Protein AF-A0A074RP27-F1 (afdb_monomer)

Foldseek 3Di:
DDDDDDDDPPPCPDPPDVVPCDPPPDDDPDPDPDDDDDDDDDDDDDDDDDPPPPPVPVVVVVVVVCVVVVVVVVVVPDDDDDDDDDDDDDDDDDDDDDDDDDDDDPDDPCPPPDDQPQLLVLQVVCCVPVVDHQNVLSVLCVVVVNHLVCLLVDDLVVQCVSSVHDSVVSVSSSVSSVVVVVVVVVVVVVVVVD

Organism: NCBI:txid1423351

Secondary structure (DSSP, 8-state):
-----------------GGG------S------------------------------HHHHHHHHHHHHHHHHHHTTPPPP-PPPPP------------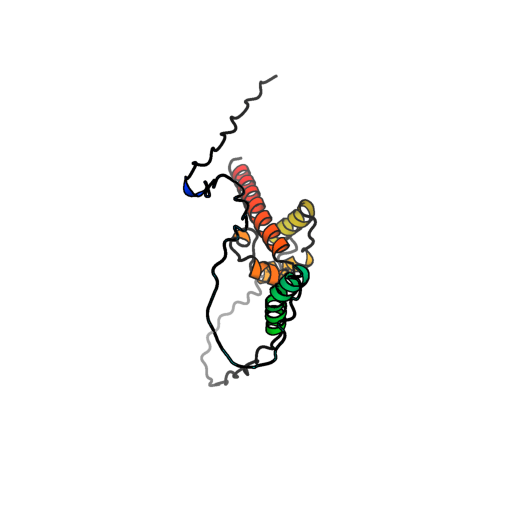---------------PPPHHHHHHHHHHHHH----GGGHHHHHTTT--TTTGGGS-HHHHHHHHTS-HHHHHHHHHHHHHHHHHHHHHHHHHH--

Mean predicted aligned error: 21.88 Å

pLDDT: mean 72.2, std 20.13, range [39.5, 98.38]

Radius of gyration: 33.93 Å; Cα contacts (8 Å, |Δi|>4): 69; chains: 1; bounding box: 87×86×62 Å

Sequence (194 aa):
MYPKAAGEATRHIPPNVPEFDGPQGIGPATTKPRGRGGSSHTSSATASATPSNAASDPTALFMAAMVPLFISLAQSMAPRPVLPVAEPTVTKDAEPTQDLADVSEPGVATSFTFLPSHTFNCVLAFKVDVGIDIISKVDALDHRDLTPDIIPEVPHEHLAGVLGVSEGKAIRFRLHCRQWAREFSRKRKEKELV

Structure (mmCIF, N/CA/C/O backbone):
data_AF-A0A074RP27-F1
#
_entry.id   AF-A0A074RP27-F1
#
loop_
_atom_site.group_PDB
_atom_site.id
_atom_site.type_symbol
_atom_site.label_atom_id
_atom_site.label_alt_id
_atom_site.label_comp_id
_atom_site.label_asym_id
_atom_site.label_entity_id
_atom_site.label_seq_id
_atom_site.pdbx_PDB_ins_code
_atom_site.Cartn_x
_atom_site.Cartn_y
_atom_site.Cartn_z
_atom_site.occupancy
_atom_site.B_iso_or_equiv
_atom_site.auth_seq_id
_atom_site.auth_comp_id
_atom_site.auth_asym_id
_atom_site.auth_atom_id
_atom_site.pdbx_PDB_model_num
ATOM 1 N N . MET A 1 1 ? 21.494 33.978 -17.656 1.00 52.12 1 MET A N 1
ATOM 2 C CA . MET A 1 1 ? 20.326 34.472 -16.896 1.00 52.12 1 MET A CA 1
ATOM 3 C C . MET A 1 1 ? 19.110 34.237 -17.786 1.00 52.12 1 MET A C 1
ATOM 5 O O . MET A 1 1 ? 18.951 34.961 -18.754 1.00 52.12 1 MET A O 1
ATOM 9 N N . TYR A 1 2 ? 18.356 33.156 -17.563 1.00 55.16 2 TYR A N 1
ATOM 10 C CA . TYR A 1 2 ? 17.198 32.775 -18.389 1.00 55.16 2 TYR A CA 1
ATOM 11 C C . TYR A 1 2 ? 15.920 32.832 -17.533 1.00 55.16 2 TYR A C 1
ATOM 13 O O . TYR A 1 2 ? 15.965 32.380 -16.384 1.00 55.16 2 TYR A O 1
ATOM 21 N N . PRO A 1 3 ? 14.811 33.408 -18.033 1.00 62.00 3 PRO A N 1
ATOM 22 C CA . PRO A 1 3 ? 13.576 33.547 -17.268 1.00 62.00 3 PRO A CA 1
ATOM 23 C C . PRO A 1 3 ? 12.810 32.218 -17.154 1.00 62.00 3 PRO A C 1
ATOM 25 O O . PRO A 1 3 ? 12.764 31.415 -18.082 1.00 62.00 3 PRO A O 1
ATOM 28 N N . LYS A 1 4 ? 12.209 32.007 -15.976 1.00 61.09 4 LYS A N 1
ATOM 29 C CA . LYS A 1 4 ? 11.336 30.878 -15.622 1.00 61.09 4 LYS A CA 1
ATOM 30 C C . LYS A 1 4 ? 10.039 30.920 -16.437 1.00 61.09 4 LYS A C 1
ATOM 32 O O . LYS A 1 4 ? 9.309 31.903 -16.353 1.00 61.09 4 LYS A O 1
ATOM 37 N N . ALA A 1 5 ? 9.713 29.831 -17.129 1.00 61.59 5 ALA A N 1
ATOM 38 C CA . ALA A 1 5 ? 8.361 29.577 -17.617 1.00 61.59 5 ALA A CA 1
ATOM 39 C C . ALA A 1 5 ? 7.518 29.003 -16.464 1.00 61.59 5 ALA A C 1
ATOM 41 O O . ALA A 1 5 ? 7.764 27.895 -15.989 1.00 61.59 5 ALA A O 1
ATOM 42 N N . ALA A 1 6 ? 6.565 29.795 -15.973 1.00 58.09 6 ALA A N 1
ATOM 43 C CA . ALA A 1 6 ? 5.555 29.368 -15.015 1.00 58.09 6 ALA A CA 1
ATOM 44 C C . ALA A 1 6 ? 4.449 28.619 -15.773 1.00 58.09 6 ALA A C 1
ATOM 46 O O . ALA A 1 6 ? 3.729 29.220 -16.564 1.00 58.09 6 ALA A O 1
ATOM 47 N N . GLY A 1 7 ? 4.351 27.305 -15.566 1.00 56.22 7 GLY A N 1
ATOM 48 C CA . GLY A 1 7 ? 3.277 26.487 -16.123 1.00 56.22 7 GLY A CA 1
ATOM 49 C C . GLY A 1 7 ? 1.966 26.745 -15.384 1.00 56.22 7 GLY A C 1
ATOM 50 O O . GLY A 1 7 ? 1.907 26.633 -14.159 1.00 56.22 7 GLY A O 1
ATOM 51 N N . GLU A 1 8 ? 0.931 27.106 -16.135 1.00 55.38 8 GLU A N 1
ATOM 52 C CA . GLU A 1 8 ? -0.439 27.284 -15.667 1.00 55.38 8 GLU A CA 1
ATOM 53 C C . GLU A 1 8 ? -0.948 26.044 -14.925 1.00 55.38 8 GLU A C 1
ATOM 55 O O . GLU A 1 8 ? -1.142 24.970 -15.494 1.00 55.38 8 GLU A O 1
ATOM 60 N N . ALA A 1 9 ? -1.207 26.213 -13.629 1.00 51.19 9 ALA A N 1
ATOM 61 C CA . ALA A 1 9 ? -2.014 25.291 -12.853 1.00 51.19 9 ALA A CA 1
ATOM 62 C C . ALA A 1 9 ? -3.459 25.387 -13.359 1.00 51.19 9 ALA A C 1
ATOM 64 O O . ALA A 1 9 ? -4.221 26.263 -12.942 1.00 51.19 9 ALA A O 1
ATOM 65 N N . THR A 1 10 ? -3.833 24.495 -14.276 1.00 63.50 10 THR A N 1
ATOM 66 C CA . THR A 1 10 ? -5.220 24.318 -14.699 1.00 63.50 10 THR A CA 1
ATOM 67 C C . THR A 1 10 ? -6.038 23.946 -13.469 1.00 63.50 10 THR A C 1
ATOM 69 O O . THR A 1 10 ? -5.976 22.818 -12.975 1.00 63.50 10 THR A O 1
ATOM 72 N N . ARG A 1 11 ? -6.773 24.922 -12.932 1.00 59.41 11 ARG A N 1
ATOM 73 C CA . ARG A 1 11 ? -7.759 24.708 -11.878 1.00 59.41 11 ARG A CA 1
ATOM 74 C C . ARG A 1 11 ? -8.833 23.812 -12.473 1.00 59.41 11 ARG A C 1
ATOM 76 O O . ARG A 1 11 ? -9.689 24.273 -13.220 1.00 59.41 11 ARG A O 1
ATOM 83 N N . HIS A 1 12 ? -8.729 22.521 -12.196 1.00 68.19 12 HIS A N 1
ATOM 84 C CA . HIS A 1 12 ? -9.766 21.564 -12.523 1.00 68.19 12 HIS A CA 1
ATOM 85 C C . HIS A 1 12 ? -10.962 21.910 -11.634 1.00 68.19 12 HIS A C 1
ATOM 87 O O . HIS A 1 12 ? -10.984 21.573 -10.454 1.00 68.19 12 HIS A O 1
ATOM 93 N N . ILE A 1 13 ? -11.887 22.702 -12.174 1.00 63.59 13 ILE A N 1
ATOM 94 C CA . ILE A 1 13 ? -13.178 22.971 -11.551 1.00 63.59 13 ILE A CA 1
ATOM 95 C C . ILE A 1 13 ? -13.990 21.698 -11.784 1.00 63.59 13 ILE A C 1
ATOM 97 O O . ILE A 1 13 ? -14.307 21.409 -12.942 1.00 63.59 13 ILE A O 1
ATOM 101 N N . PRO A 1 14 ? -14.271 20.891 -10.746 1.00 74.00 14 PRO A N 1
ATOM 102 C CA . PRO A 1 14 ? -15.127 19.737 -10.930 1.00 74.00 14 PRO A CA 1
ATOM 103 C C . PRO A 1 14 ? -16.499 20.218 -11.427 1.00 74.00 14 PRO A C 1
ATOM 105 O O . PRO A 1 14 ? -16.986 21.254 -10.962 1.00 74.00 14 PRO A O 1
ATOM 108 N N . PRO A 1 15 ? -17.112 19.509 -12.390 1.00 72.62 15 PRO A N 1
ATOM 109 C CA . PRO A 1 15 ? -18.448 19.837 -12.860 1.00 72.62 15 PRO A CA 1
ATOM 110 C C . PRO A 1 15 ? -19.395 19.830 -11.661 1.00 72.62 15 PRO A C 1
ATOM 112 O O . PRO A 1 15 ? -19.481 18.842 -10.933 1.00 72.62 15 PRO A O 1
ATOM 115 N N . ASN A 1 16 ? -20.063 20.960 -11.438 1.00 59.34 16 ASN A N 1
ATOM 116 C CA . ASN A 1 16 ? -21.038 21.110 -10.371 1.00 59.34 16 ASN A CA 1
ATOM 117 C C . ASN A 1 16 ? -22.263 20.258 -10.732 1.00 59.34 16 ASN A C 1
ATOM 119 O O . ASN A 1 16 ? -23.147 20.706 -11.462 1.00 59.34 16 ASN A O 1
ATOM 123 N N . VAL A 1 17 ? -22.260 18.991 -10.321 1.00 70.00 17 VAL A N 1
ATOM 124 C CA . VAL A 1 17 ? -23.410 18.103 -10.479 1.00 70.00 17 VAL A CA 1
ATOM 125 C C . VAL A 1 17 ? -24.443 18.460 -9.402 1.00 70.00 17 VAL A C 1
ATOM 127 O O . VAL A 1 17 ? -24.097 18.465 -8.220 1.00 70.00 17 VAL A O 1
ATOM 130 N N . PRO A 1 18 ? -25.710 18.741 -9.769 1.00 60.78 18 PRO A N 1
ATOM 131 C CA . PRO A 1 18 ? -26.765 19.140 -8.825 1.00 60.78 18 PRO A CA 1
ATOM 132 C C . PRO A 1 18 ? -27.127 18.048 -7.802 1.00 60.78 18 PRO A C 1
ATOM 134 O O . PRO A 1 18 ? -27.930 18.272 -6.908 1.00 60.78 18 PRO A O 1
ATOM 137 N N . GLU A 1 19 ? -26.521 16.869 -7.915 1.00 65.75 19 GLU A N 1
ATOM 138 C CA . GLU A 1 19 ? -26.700 15.732 -7.016 1.00 65.75 19 GLU A CA 1
ATOM 139 C C . GLU A 1 19 ? -25.965 15.900 -5.671 1.00 65.75 19 GLU A C 1
ATOM 141 O O . GLU A 1 19 ? -26.286 15.211 -4.706 1.00 65.75 19 GLU A O 1
ATOM 146 N N . PHE A 1 20 ? -25.005 16.832 -5.580 1.00 61.81 20 PHE A N 1
ATOM 147 C CA . PHE A 1 20 ? -24.268 17.129 -4.342 1.00 61.81 20 PHE A CA 1
ATOM 148 C C . PHE A 1 20 ? -24.818 18.315 -3.543 1.00 61.81 20 PHE A C 1
ATOM 150 O O . PHE A 1 20 ? -24.364 18.553 -2.421 1.00 61.81 20 PHE A O 1
ATOM 157 N N . ASP A 1 21 ? -25.806 19.035 -4.077 1.00 63.62 21 ASP A N 1
ATOM 158 C CA . ASP A 1 21 ? -26.544 20.038 -3.314 1.00 63.62 21 ASP A CA 1
ATOM 159 C C . ASP A 1 21 ? -27.631 19.298 -2.524 1.00 63.62 21 ASP A C 1
ATOM 161 O O . ASP A 1 21 ? -28.800 19.216 -2.903 1.00 63.62 21 ASP A O 1
ATOM 165 N N . GLY A 1 22 ? -27.199 18.643 -1.439 1.00 67.31 22 GLY A N 1
ATOM 166 C CA . GLY A 1 22 ? -28.112 18.074 -0.454 1.00 67.31 22 GLY A CA 1
ATOM 167 C C . GLY A 1 22 ? -29.141 19.130 -0.037 1.00 67.31 22 GLY A C 1
ATOM 168 O O . GLY A 1 22 ? -28.847 20.323 -0.115 1.00 67.31 22 GLY A O 1
ATOM 169 N N . PRO A 1 23 ? -30.354 18.737 0.387 1.00 65.94 23 PRO A N 1
ATOM 170 C CA . PRO A 1 23 ? -31.432 19.682 0.631 1.00 65.94 23 PRO A CA 1
ATOM 171 C C . PRO A 1 23 ? -30.967 20.745 1.627 1.00 65.94 23 PRO A C 1
ATOM 173 O O . PRO A 1 23 ? -30.869 20.484 2.828 1.00 65.94 23 PRO A O 1
ATOM 176 N N . GLN A 1 24 ? -30.694 21.953 1.126 1.00 57.09 24 GLN A N 1
ATOM 177 C CA . GLN A 1 24 ? -30.508 23.154 1.932 1.00 57.09 24 GLN A CA 1
ATOM 178 C C . GLN A 1 24 ? -31.880 23.551 2.480 1.00 57.09 24 GLN A C 1
ATOM 180 O O . GLN A 1 24 ? -32.516 24.523 2.076 1.00 57.09 24 GLN A O 1
ATOM 185 N N . GLY A 1 25 ? -32.372 22.707 3.385 1.00 55.66 25 GLY A N 1
ATOM 186 C CA . GLY A 1 25 ? -33.529 22.944 4.213 1.00 55.66 25 GLY A CA 1
ATOM 187 C C . GLY A 1 25 ? -33.181 24.035 5.205 1.00 55.66 25 GLY A C 1
ATOM 188 O O . GLY A 1 25 ? -32.456 23.829 6.175 1.00 55.66 25 GLY A O 1
ATOM 189 N N . ILE A 1 26 ? -33.703 25.214 4.914 1.00 53.25 26 ILE A N 1
ATOM 190 C CA . ILE A 1 26 ? -33.727 26.391 5.763 1.00 53.25 26 ILE A CA 1
ATOM 191 C C . ILE A 1 26 ? -34.312 26.021 7.138 1.00 53.25 26 ILE A C 1
ATOM 193 O O . ILE A 1 26 ? -35.507 25.769 7.272 1.00 53.25 26 ILE A O 1
ATOM 197 N N . GLY A 1 27 ? -33.462 26.079 8.164 1.00 55.78 27 GLY A N 1
ATOM 198 C CA . GLY A 1 27 ? -33.847 26.456 9.524 1.00 55.78 27 GLY A CA 1
ATOM 199 C C . GLY A 1 27 ? -33.912 25.332 10.572 1.00 55.78 27 GLY A C 1
ATOM 200 O O . GLY A 1 27 ? -34.380 24.229 10.295 1.00 55.78 27 GLY A O 1
ATOM 201 N N . PRO A 1 28 ? -33.524 25.618 11.832 1.00 53.66 28 PRO A N 1
ATOM 202 C CA . PRO A 1 28 ? -33.915 24.793 12.964 1.00 53.66 28 PRO A CA 1
ATOM 203 C C . PRO A 1 28 ? -35.412 25.005 13.210 1.00 53.66 28 PRO A C 1
ATOM 205 O O . PRO A 1 28 ? -35.827 25.981 13.838 1.00 53.66 28 PRO A O 1
ATOM 208 N N . ALA A 1 29 ? -36.247 24.095 12.711 1.00 53.12 29 ALA A N 1
ATOM 209 C CA . ALA A 1 29 ? -37.635 24.025 13.138 1.00 53.12 29 ALA A CA 1
ATOM 210 C C . ALA A 1 29 ? -37.655 23.550 14.594 1.00 53.12 29 ALA A C 1
ATOM 212 O O . ALA A 1 29 ? -37.660 22.361 14.900 1.00 53.12 29 ALA A O 1
ATOM 213 N N . THR A 1 30 ? -37.634 24.519 15.506 1.00 53.38 30 THR A N 1
ATOM 214 C CA . THR A 1 30 ? -37.936 24.335 16.918 1.00 53.38 30 THR A CA 1
ATOM 215 C C . THR A 1 30 ? -39.263 23.584 17.024 1.00 53.38 30 THR A C 1
ATOM 217 O O . THR A 1 30 ? -40.321 24.130 16.694 1.00 53.38 30 THR A O 1
ATOM 220 N N . THR A 1 31 ? -39.233 22.330 17.462 1.00 54.56 31 THR A N 1
ATOM 221 C CA . THR A 1 31 ? -40.440 21.563 17.766 1.00 54.56 31 THR A CA 1
ATOM 222 C C . THR A 1 31 ? -41.059 22.150 19.028 1.00 54.56 31 THR A C 1
ATOM 224 O O . THR A 1 31 ? -40.736 21.761 20.147 1.00 54.56 31 THR A O 1
ATOM 227 N N . LYS A 1 32 ? -41.916 23.157 18.848 1.00 51.78 32 LYS A N 1
ATOM 228 C CA . LYS A 1 32 ? -42.734 23.744 19.907 1.00 51.78 32 LYS A CA 1
ATOM 229 C C . LYS A 1 32 ? -43.863 22.757 20.238 1.00 51.78 32 LYS A C 1
ATOM 231 O O . LYS A 1 32 ? -44.715 22.534 19.376 1.00 51.78 32 LYS A O 1
ATOM 236 N N . PRO A 1 33 ? -43.921 22.174 21.449 1.00 54.38 33 PRO A N 1
ATOM 237 C CA . PRO A 1 33 ? -45.043 21.336 21.846 1.00 54.38 33 PRO A CA 1
ATOM 238 C C . PRO A 1 33 ? -46.262 22.238 22.059 1.00 54.38 33 PRO A C 1
ATOM 240 O O . PRO A 1 33 ? -46.358 22.988 23.031 1.00 54.38 33 PRO A O 1
ATOM 243 N N . ARG A 1 34 ? -47.189 22.226 21.099 1.00 59.19 34 ARG A N 1
ATOM 244 C CA . ARG A 1 34 ? -48.453 22.958 21.191 1.00 59.19 34 ARG A CA 1
ATOM 245 C C . ARG A 1 34 ? -49.488 22.062 21.858 1.00 59.19 34 ARG A C 1
ATOM 247 O O . ARG A 1 34 ? -50.153 21.273 21.199 1.00 59.19 34 ARG A O 1
ATOM 254 N N . GLY A 1 35 ? -49.621 22.208 23.172 1.00 62.38 35 GLY A N 1
ATOM 255 C CA . GLY A 1 35 ? -50.752 21.660 23.907 1.00 62.38 35 GLY A CA 1
ATOM 256 C C . GLY A 1 35 ? -52.066 22.282 23.431 1.00 62.38 35 GLY A C 1
ATOM 257 O O . GLY A 1 35 ? -52.194 23.506 23.338 1.00 62.38 35 GLY A O 1
ATOM 258 N N . ARG A 1 36 ? -53.058 21.438 23.150 1.00 53.78 36 ARG A N 1
ATOM 259 C CA . ARG A 1 36 ? -54.473 21.812 23.203 1.00 53.78 36 ARG A CA 1
ATOM 260 C C . ARG A 1 36 ? -55.294 20.560 23.487 1.00 53.78 36 ARG A C 1
ATOM 262 O O . ARG A 1 36 ? -55.205 19.585 22.752 1.00 53.78 36 ARG A O 1
ATOM 269 N N . GLY A 1 37 ? -55.997 20.593 24.613 1.00 51.66 37 GLY A N 1
ATOM 270 C CA . GLY A 1 37 ? -56.691 19.449 25.182 1.00 51.66 37 GLY A CA 1
ATOM 271 C C . GLY A 1 37 ? -57.957 19.029 24.441 1.00 51.66 37 GLY A C 1
ATOM 272 O O . GLY A 1 37 ? -58.540 19.786 23.667 1.00 51.66 37 GLY A O 1
ATOM 273 N N . GLY A 1 38 ? -58.382 17.815 24.784 1.00 44.62 38 GLY A N 1
ATOM 274 C CA . GLY A 1 38 ? -59.701 17.254 24.535 1.00 44.62 38 GLY A CA 1
ATOM 275 C C . GLY A 1 38 ? -59.989 16.179 25.586 1.00 44.62 38 GLY A C 1
ATOM 276 O O . GLY A 1 38 ? -59.446 15.084 25.518 1.00 44.62 38 GLY A O 1
ATOM 277 N N . SER A 1 39 ? -60.806 16.541 26.577 1.00 49.16 39 SER A N 1
ATOM 278 C CA . SER A 1 39 ? -61.644 15.639 27.387 1.00 49.16 39 SER A CA 1
ATOM 279 C C . SER A 1 39 ? -62.615 14.918 26.422 1.00 49.16 39 SER A C 1
ATOM 281 O O . SER A 1 39 ? -62.977 15.515 25.415 1.00 49.16 39 SER A O 1
ATOM 283 N N . SER A 1 40 ? -63.112 13.689 26.564 1.00 48.34 40 SER A N 1
ATOM 284 C CA . SER A 1 40 ? -63.373 12.795 27.696 1.00 48.34 40 SER A CA 1
ATOM 285 C C . SER A 1 40 ? -63.682 11.391 27.116 1.00 48.34 40 SER A C 1
ATOM 287 O O . SER A 1 40 ? -63.883 11.278 25.910 1.00 48.34 40 SER A O 1
ATOM 289 N N . HIS A 1 41 ? -63.822 10.385 27.993 1.00 40.19 41 HIS A N 1
ATOM 290 C CA . HIS A 1 41 ? -64.680 9.176 27.900 1.00 40.19 41 HIS A CA 1
ATOM 291 C C . HIS A 1 41 ? -63.987 7.816 28.152 1.00 40.19 41 HIS A C 1
ATOM 293 O O . HIS A 1 41 ? -63.488 7.153 27.255 1.00 40.19 41 HIS A O 1
ATOM 299 N N . THR A 1 42 ? -64.057 7.429 29.435 1.00 41.78 42 THR A N 1
ATOM 300 C CA . THR A 1 42 ? -64.567 6.152 29.988 1.00 41.78 42 THR A CA 1
ATOM 301 C C . THR A 1 42 ? -63.885 4.809 29.685 1.00 41.78 42 THR A C 1
ATOM 303 O O . THR A 1 42 ? -64.070 4.252 28.612 1.00 41.78 42 THR A O 1
ATOM 306 N N . SER A 1 43 ? -63.330 4.246 30.778 1.00 46.56 43 SER A N 1
ATOM 307 C CA . SER A 1 43 ? -63.423 2.836 31.232 1.00 46.56 43 SER A CA 1
ATOM 308 C C . SER A 1 43 ? -62.692 1.771 30.398 1.00 46.56 43 SER A C 1
ATOM 310 O O . SER A 1 43 ? -62.751 1.779 29.184 1.00 46.56 43 SER A O 1
ATOM 312 N N . SER A 1 44 ? -62.031 0.738 30.919 1.00 46.12 44 SER A N 1
ATOM 313 C CA . SER A 1 44 ? -61.745 0.217 32.261 1.00 46.12 44 SER A CA 1
ATOM 314 C C . SER A 1 44 ? -60.892 -1.045 32.042 1.00 46.12 44 SER A C 1
ATOM 316 O O . SER A 1 44 ? -61.275 -1.835 31.185 1.00 46.12 44 SER A O 1
ATOM 318 N N . ALA A 1 45 ? -59.808 -1.250 32.799 1.00 42.12 45 ALA A N 1
ATOM 319 C CA . ALA A 1 45 ? -59.350 -2.549 33.335 1.00 42.12 45 ALA A CA 1
ATOM 320 C C . ALA A 1 45 ? -57.845 -2.538 33.666 1.00 42.12 45 ALA A C 1
ATOM 322 O O . ALA A 1 45 ? -56.975 -2.338 32.827 1.00 42.12 45 ALA A O 1
ATOM 323 N N . THR A 1 46 ? -57.604 -2.783 34.947 1.00 54.53 46 THR A N 1
ATOM 324 C CA . THR A 1 46 ? -56.408 -3.277 35.634 1.00 54.53 46 THR A CA 1
ATOM 325 C C . THR A 1 46 ? -55.414 -4.111 34.813 1.00 54.53 46 THR A C 1
ATOM 327 O O . THR A 1 46 ? -55.723 -5.236 34.430 1.00 54.53 46 THR A O 1
ATOM 330 N N . ALA A 1 47 ? -54.169 -3.636 34.729 1.00 42.31 47 ALA A N 1
ATOM 331 C CA . ALA A 1 47 ? -52.975 -4.462 34.914 1.00 42.31 47 ALA A CA 1
ATOM 332 C C . ALA A 1 47 ? -51.805 -3.570 35.353 1.00 42.31 47 ALA A C 1
ATOM 334 O O . ALA A 1 47 ? -51.428 -2.608 34.688 1.00 42.31 47 ALA A O 1
ATOM 335 N N . SER A 1 48 ? -51.263 -3.887 36.521 1.00 53.84 48 SER A N 1
ATOM 336 C CA . SER A 1 48 ? -50.053 -3.314 37.087 1.00 53.84 48 SER A CA 1
ATOM 337 C C . SER A 1 48 ? -48.838 -3.656 36.225 1.00 53.84 48 SER A C 1
ATOM 339 O O . SER A 1 48 ? -48.349 -4.782 36.251 1.00 53.84 48 SER A O 1
ATOM 341 N N . ALA A 1 49 ? -48.314 -2.668 35.518 1.00 48.06 49 ALA A N 1
ATOM 342 C CA . ALA A 1 49 ? -46.898 -2.574 35.208 1.00 48.06 49 ALA A CA 1
ATOM 343 C C . ALA A 1 49 ? -46.597 -1.085 35.110 1.00 48.06 49 ALA A C 1
ATOM 345 O O . ALA A 1 49 ? -47.043 -0.414 34.188 1.00 48.06 49 ALA A O 1
ATOM 346 N N . THR A 1 50 ? -45.915 -0.554 36.114 1.00 50.25 50 THR A N 1
ATOM 347 C CA . THR A 1 50 ? -45.295 0.766 36.084 1.00 50.25 50 THR A CA 1
ATOM 348 C C . THR A 1 50 ? -44.410 0.844 34.834 1.00 50.25 50 THR A C 1
ATOM 350 O O . THR A 1 50 ? -43.380 0.166 34.811 1.00 50.25 50 THR A O 1
ATOM 353 N N . PRO A 1 51 ? -44.707 1.663 33.805 1.00 50.62 51 PRO A N 1
ATOM 354 C CA . PRO A 1 51 ? -43.629 2.165 32.985 1.00 50.62 51 PRO A CA 1
ATOM 355 C C . PRO A 1 51 ? -42.915 3.157 33.893 1.00 50.62 51 PRO A C 1
ATOM 357 O O . PRO A 1 51 ? -43.377 4.277 34.119 1.00 50.62 51 PRO A O 1
ATOM 360 N N . SER A 1 52 ? -41.832 2.688 34.513 1.00 46.97 52 SER A N 1
ATOM 361 C CA . SER A 1 52 ? -40.812 3.580 35.038 1.00 46.97 52 SER A CA 1
ATOM 362 C C . SER A 1 52 ? -40.580 4.621 33.955 1.00 46.97 52 SER A C 1
ATOM 364 O O . SER A 1 52 ? -40.170 4.290 32.840 1.00 46.97 52 SER A O 1
ATOM 366 N N . ASN A 1 53 ? -40.934 5.859 34.279 1.00 48.66 53 ASN A N 1
ATOM 367 C CA . ASN A 1 53 ? -40.604 7.049 33.527 1.00 48.66 53 ASN A CA 1
ATOM 368 C C . ASN A 1 53 ? -39.086 7.225 33.693 1.00 48.66 53 ASN A C 1
ATOM 370 O O . ASN A 1 53 ? -38.609 8.117 34.390 1.00 48.66 53 ASN A O 1
ATOM 374 N N . ALA A 1 54 ? -38.330 6.258 33.169 1.00 53.66 54 ALA A N 1
ATOM 375 C CA . ALA A 1 54 ? -36.896 6.297 33.098 1.00 53.66 54 ALA A CA 1
ATOM 376 C C . ALA A 1 54 ? -36.627 7.413 32.110 1.00 53.66 54 ALA A C 1
ATOM 378 O O . ALA A 1 54 ? -36.906 7.282 30.915 1.00 53.66 54 ALA A O 1
ATOM 379 N N . ALA A 1 55 ? -36.185 8.542 32.661 1.00 53.72 55 ALA A N 1
ATOM 380 C CA . ALA A 1 55 ? -35.535 9.596 31.918 1.00 53.72 55 ALA A CA 1
ATOM 381 C C . ALA A 1 55 ? -34.749 8.934 30.788 1.00 53.72 55 ALA A C 1
ATOM 383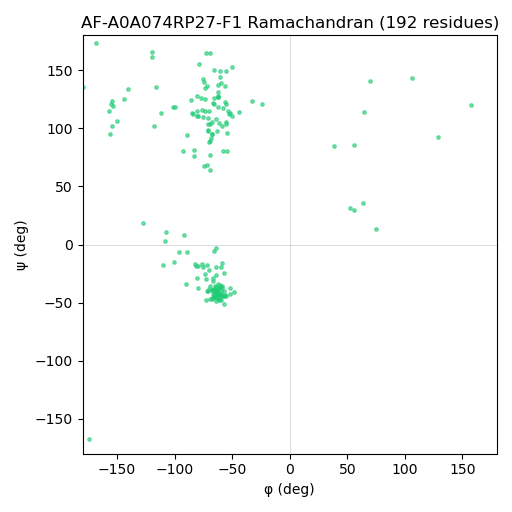 O O . ALA A 1 55 ? -33.981 8.005 31.041 1.00 53.72 55 ALA A O 1
ATOM 384 N N . SER A 1 56 ? -35.044 9.344 29.558 1.00 61.44 56 SER A N 1
ATOM 385 C CA . SER A 1 56 ? -34.334 8.948 28.353 1.00 61.44 56 SER A CA 1
ATOM 386 C C . SER A 1 56 ? -32.876 9.346 28.533 1.00 61.44 56 SER A C 1
ATOM 388 O O . SER A 1 56 ? -32.470 10.429 28.118 1.00 61.44 56 SER A O 1
ATOM 390 N N . ASP A 1 57 ? -32.128 8.523 29.258 1.00 70.69 57 ASP A N 1
ATOM 391 C CA . ASP A 1 57 ? -30.726 8.730 29.516 1.00 70.69 57 ASP A CA 1
ATOM 392 C C . ASP A 1 57 ? -30.056 8.463 28.170 1.00 70.69 57 ASP A C 1
ATOM 394 O O . ASP A 1 57 ? -30.080 7.321 27.688 1.00 70.69 57 ASP A O 1
ATOM 398 N N . PRO A 1 58 ? -29.539 9.501 27.488 1.00 77.06 58 PRO A N 1
ATOM 399 C CA . PRO A 1 58 ? -28.915 9.327 26.182 1.00 77.06 58 PRO A CA 1
ATOM 400 C C . PRO A 1 58 ? -27.760 8.322 26.265 1.00 77.06 58 PRO A C 1
ATOM 402 O O . PRO A 1 58 ? -27.468 7.635 25.289 1.00 77.06 58 PRO A O 1
ATOM 405 N N . THR A 1 59 ? -27.172 8.164 27.453 1.00 81.62 59 THR A N 1
ATOM 406 C CA . THR A 1 59 ? -26.164 7.154 27.766 1.00 81.62 59 THR A CA 1
ATOM 407 C C . THR A 1 59 ? -26.720 5.733 27.646 1.00 81.62 59 THR A C 1
ATOM 409 O O . THR A 1 59 ? -26.058 4.864 27.085 1.00 81.62 59 THR A O 1
ATOM 412 N N . ALA A 1 60 ? -27.955 5.481 28.093 1.00 79.50 60 ALA A N 1
ATOM 413 C CA . ALA A 1 60 ? -28.597 4.169 27.984 1.00 79.50 60 ALA A CA 1
ATOM 414 C C . ALA A 1 60 ? -28.959 3.823 26.531 1.00 79.50 60 ALA A C 1
ATOM 416 O O . ALA A 1 60 ? -28.764 2.685 26.106 1.00 79.50 60 ALA A O 1
ATOM 417 N N . LEU A 1 61 ? -29.420 4.805 25.745 1.00 80.50 61 LEU A N 1
ATOM 418 C CA . LEU A 1 61 ? -29.672 4.617 24.310 1.00 80.50 61 LEU A CA 1
ATOM 419 C C . LEU A 1 61 ? -28.375 4.373 23.530 1.00 80.50 61 LEU A C 1
ATOM 421 O O . LEU A 1 61 ? -28.339 3.510 22.655 1.00 80.50 61 LEU A O 1
ATOM 425 N N . PHE A 1 62 ? -27.299 5.080 23.882 1.00 82.44 62 PHE A N 1
ATOM 426 C CA . PHE A 1 62 ? -25.976 4.855 23.307 1.00 82.44 62 PHE A CA 1
ATOM 427 C C . PHE A 1 62 ? -25.455 3.447 23.627 1.00 82.44 62 PHE A C 1
ATOM 429 O O . PHE A 1 62 ? -25.049 2.721 22.721 1.00 82.44 62 PHE A O 1
ATOM 436 N N . MET A 1 63 ? -25.547 3.012 24.888 1.00 85.19 63 MET A N 1
ATOM 437 C CA . MET A 1 63 ? -25.131 1.664 25.291 1.00 85.19 63 MET A CA 1
ATOM 438 C C . MET A 1 63 ? -25.976 0.573 24.619 1.00 85.19 63 MET A C 1
ATOM 440 O O . MET A 1 63 ? -25.420 -0.422 24.159 1.00 85.19 63 MET A O 1
ATOM 444 N N . ALA A 1 64 ? -27.293 0.770 24.482 1.00 82.06 64 ALA A N 1
ATOM 445 C CA . ALA A 1 64 ? -28.175 -0.159 23.772 1.00 82.06 64 ALA A CA 1
ATOM 446 C C . ALA A 1 64 ? -27.830 -0.270 22.274 1.00 82.06 64 ALA A C 1
ATOM 448 O O . ALA A 1 64 ? -27.871 -1.365 21.712 1.00 82.06 64 ALA A O 1
ATOM 449 N N . ALA A 1 65 ? -27.426 0.835 21.638 1.00 81.56 65 ALA A N 1
ATOM 450 C CA . ALA A 1 65 ? -27.009 0.854 20.237 1.00 81.56 65 ALA A CA 1
ATOM 451 C C . ALA A 1 65 ? -25.664 0.145 19.985 1.00 81.56 65 ALA A C 1
ATOM 453 O O . ALA A 1 65 ? -25.414 -0.301 18.866 1.00 81.56 65 ALA A O 1
ATOM 454 N N . MET A 1 66 ? -24.806 -0.005 21.002 1.00 83.06 66 MET A N 1
ATOM 455 C CA . MET A 1 66 ? -23.532 -0.723 20.863 1.00 83.06 66 MET A CA 1
ATOM 456 C C . MET A 1 66 ? -23.664 -2.251 20.991 1.00 83.06 66 MET A C 1
ATOM 458 O O . MET A 1 66 ? -22.767 -2.973 20.553 1.00 83.06 66 MET A O 1
ATOM 462 N N . VAL A 1 67 ? -24.772 -2.774 21.533 1.00 80.56 67 VAL A N 1
ATOM 463 C CA . VAL A 1 67 ? -24.974 -4.222 21.765 1.00 80.56 67 VAL A CA 1
ATOM 464 C C . VAL A 1 67 ? -24.825 -5.077 20.488 1.00 80.56 67 VAL A C 1
ATOM 466 O O . VAL A 1 67 ? -24.123 -6.092 20.548 1.00 80.56 67 VAL A O 1
ATOM 469 N N . PRO A 1 68 ? -25.374 -4.698 19.314 1.00 76.75 68 PRO A N 1
ATOM 470 C CA . PRO A 1 68 ? -25.222 -5.495 18.090 1.00 76.75 68 PRO A CA 1
ATOM 471 C C . PRO A 1 68 ? -23.771 -5.616 17.586 1.00 76.75 68 PRO A C 1
ATOM 473 O O . PRO A 1 68 ? -23.422 -6.614 16.948 1.00 76.75 68 PRO A O 1
ATOM 476 N N . LEU A 1 69 ? -22.905 -4.639 17.895 1.00 77.38 69 LEU A N 1
ATOM 477 C CA . LEU A 1 69 ? -21.493 -4.651 17.486 1.00 77.38 69 LEU A CA 1
ATOM 478 C C . LEU A 1 69 ? -20.693 -5.707 18.259 1.00 77.38 69 LEU A C 1
ATOM 480 O O . LEU A 1 69 ? -19.882 -6.424 17.674 1.00 77.38 69 LEU A O 1
ATOM 484 N N . PHE A 1 70 ? -20.966 -5.860 19.557 1.00 73.50 70 PHE A N 1
ATOM 485 C CA . PHE A 1 70 ? -20.323 -6.886 20.382 1.00 73.50 70 PHE A CA 1
ATOM 486 C C . PHE A 1 70 ? -20.773 -8.302 20.002 1.00 73.50 70 PHE A C 1
ATOM 488 O O . PHE A 1 70 ? -19.956 -9.223 19.987 1.00 73.50 70 PHE A O 1
ATOM 495 N N . ILE A 1 71 ? -22.045 -8.474 19.626 1.00 76.06 71 ILE A N 1
ATOM 496 C CA . ILE A 1 71 ? -22.574 -9.764 19.157 1.00 76.06 71 ILE A CA 1
ATOM 497 C C . ILE A 1 71 ? -21.910 -10.177 17.833 1.00 76.06 71 ILE A C 1
ATOM 499 O O . ILE A 1 71 ? -21.539 -11.341 17.677 1.00 76.06 71 ILE A O 1
ATOM 503 N N . SER A 1 72 ? -21.682 -9.230 16.915 1.00 67.44 72 SER A N 1
ATOM 504 C CA . SER A 1 72 ? -20.981 -9.509 15.651 1.00 67.44 72 SER A CA 1
ATOM 505 C C . SER A 1 72 ? -19.518 -9.916 15.863 1.00 67.44 72 SER A C 1
ATOM 507 O O . SER A 1 72 ? -19.021 -10.801 15.169 1.00 67.44 72 SER A O 1
ATOM 509 N N . LEU A 1 73 ? -18.827 -9.335 16.853 1.00 68.50 73 LEU A N 1
ATOM 510 C CA . LEU A 1 73 ? -17.450 -9.729 17.176 1.00 68.50 73 LEU A CA 1
ATOM 511 C C . LEU A 1 73 ? -17.366 -11.150 17.754 1.00 68.50 73 LEU A C 1
ATOM 513 O O . LEU A 1 73 ? -16.454 -11.899 17.407 1.00 68.50 73 LEU A O 1
ATOM 517 N N . ALA A 1 74 ? -18.321 -11.540 18.604 1.00 66.62 74 ALA A N 1
ATOM 518 C CA . ALA A 1 74 ? -18.330 -12.858 19.238 1.00 66.62 74 ALA A CA 1
ATOM 519 C C . ALA A 1 74 ? -18.552 -14.009 18.236 1.00 66.62 74 ALA A C 1
ATOM 521 O O . ALA A 1 74 ? -18.006 -15.096 18.415 1.00 66.62 74 ALA A O 1
ATOM 522 N N . GLN A 1 75 ? -19.301 -13.774 17.154 1.00 62.25 75 GLN A N 1
ATOM 523 C CA . GLN A 1 75 ? -19.548 -14.786 16.116 1.00 62.25 75 GLN A CA 1
ATOM 524 C C . GLN A 1 75 ? -18.342 -15.023 15.191 1.00 62.25 75 GLN A C 1
ATOM 526 O O . GLN A 1 75 ? -18.245 -16.082 14.574 1.00 62.25 75 GLN A O 1
ATOM 531 N N . SER A 1 76 ? -17.387 -14.087 15.135 1.00 53.50 76 SER A N 1
ATOM 532 C CA . SER A 1 76 ? -16.170 -14.204 14.315 1.00 53.50 76 SER A CA 1
ATOM 533 C C . SER A 1 76 ? -15.163 -15.237 14.856 1.00 53.50 76 SER A C 1
ATOM 535 O O . SER A 1 76 ? -14.305 -15.720 14.122 1.00 53.50 76 SER A O 1
ATOM 537 N N . MET A 1 77 ? -15.283 -15.640 16.128 1.00 53.84 77 MET A N 1
ATOM 538 C CA . MET A 1 77 ? -14.406 -16.646 16.748 1.00 53.84 77 MET A CA 1
ATOM 539 C C . MET A 1 77 ? -14.920 -18.092 16.645 1.00 53.84 77 MET A C 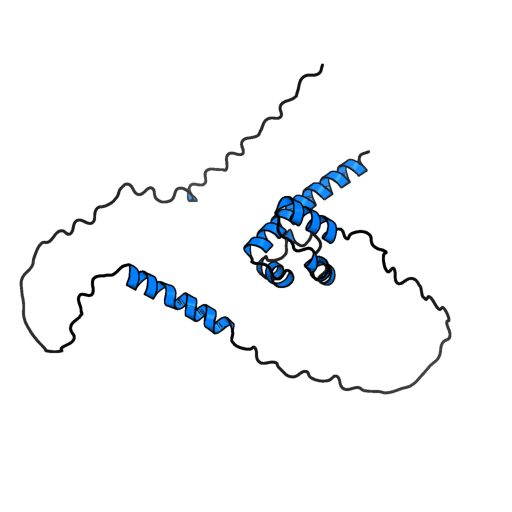1
ATOM 541 O O . MET A 1 77 ? -14.326 -18.991 17.242 1.00 53.84 77 MET A O 1
ATOM 545 N N . ALA A 1 78 ? -15.995 -18.352 15.894 1.00 50.69 78 ALA A N 1
ATOM 546 C CA . ALA A 1 78 ? -16.482 -19.714 15.692 1.00 50.69 78 ALA A CA 1
ATOM 547 C C . ALA A 1 78 ? -15.459 -20.551 14.882 1.00 50.69 78 ALA A C 1
ATOM 549 O O . ALA A 1 78 ? -15.128 -20.186 13.749 1.00 50.69 78 ALA A O 1
ATOM 550 N N . PRO A 1 79 ? -14.954 -21.680 15.420 1.00 52.25 79 PRO A N 1
ATOM 551 C CA . PRO A 1 79 ? -14.018 -22.548 14.714 1.00 52.25 79 PRO A CA 1
ATOM 552 C C . PRO A 1 79 ? -14.660 -23.132 13.453 1.00 52.25 79 PRO A C 1
ATOM 554 O O . PRO A 1 79 ? -15.721 -23.756 13.513 1.00 52.25 79 PRO A O 1
ATOM 557 N N . ARG A 1 80 ? -13.998 -22.963 12.302 1.00 53.94 80 ARG A N 1
ATOM 558 C CA . ARG A 1 80 ? -14.365 -23.665 11.065 1.00 53.94 80 ARG A CA 1
ATOM 559 C C . ARG A 1 80 ? -14.200 -25.180 11.272 1.00 53.94 80 ARG A C 1
ATOM 561 O O . ARG A 1 80 ? -13.104 -25.599 11.647 1.00 53.94 80 ARG A O 1
ATOM 568 N N . PRO A 1 81 ? -15.223 -26.007 10.990 1.00 51.00 81 PRO A N 1
ATOM 569 C CA . PRO A 1 81 ? -15.062 -27.454 10.976 1.00 51.00 81 PRO A CA 1
ATOM 570 C C . PRO A 1 81 ? -14.113 -27.844 9.836 1.00 51.00 81 PRO A C 1
ATOM 572 O O . PRO A 1 81 ? -14.346 -27.528 8.669 1.00 51.00 81 PRO A O 1
ATOM 575 N N . VAL A 1 82 ? -13.011 -28.497 10.199 1.00 56.53 82 VAL A N 1
ATOM 576 C CA . VAL A 1 82 ? -12.028 -29.051 9.266 1.00 56.53 82 VAL A CA 1
ATOM 577 C C . VAL A 1 82 ? -12.626 -30.327 8.678 1.00 56.53 82 VAL A C 1
ATOM 579 O O . VAL A 1 82 ? -12.895 -31.278 9.410 1.00 56.53 82 VAL A O 1
ATOM 582 N N . LEU A 1 83 ? -12.874 -30.339 7.369 1.00 68.38 83 LEU A N 1
ATOM 583 C CA . LEU A 1 83 ? -13.236 -31.560 6.651 1.00 68.38 83 LEU A CA 1
ATOM 584 C C . LEU A 1 83 ? -11.984 -32.441 6.470 1.00 68.38 83 LEU A C 1
ATOM 586 O O . LEU A 1 83 ? -10.908 -31.903 6.196 1.00 68.38 83 LEU A O 1
ATOM 590 N N . PRO A 1 84 ? -12.100 -33.773 6.617 1.00 58.09 84 PRO A N 1
ATOM 591 C CA . PRO A 1 84 ? -10.978 -34.687 6.461 1.00 58.09 84 PRO A CA 1
ATOM 592 C C . PRO A 1 84 ? -10.558 -34.823 4.990 1.00 58.09 84 PRO A C 1
ATOM 594 O O . PRO A 1 84 ? -11.382 -34.948 4.086 1.00 58.09 84 PRO A O 1
ATOM 597 N N . VAL A 1 85 ? -9.241 -34.793 4.794 1.00 56.44 85 VAL A N 1
ATOM 598 C CA . VAL A 1 85 ? -8.510 -35.021 3.544 1.00 56.44 85 VAL A CA 1
ATOM 599 C C . VAL A 1 85 ? -8.758 -36.447 3.047 1.00 56.44 85 VAL A C 1
ATOM 601 O O . VAL A 1 85 ? -8.551 -37.400 3.794 1.00 56.44 85 VAL A O 1
ATOM 604 N N . ALA A 1 86 ? -9.171 -36.592 1.787 1.00 54.94 86 ALA A N 1
ATOM 605 C CA . ALA A 1 86 ? -9.186 -37.876 1.094 1.00 54.94 86 ALA A CA 1
ATOM 606 C C . ALA A 1 86 ? -7.809 -38.136 0.458 1.00 54.94 86 ALA A C 1
ATOM 608 O O . ALA A 1 86 ? -7.301 -37.312 -0.303 1.00 54.94 86 ALA A O 1
ATOM 609 N N . GLU A 1 87 ? -7.215 -39.276 0.813 1.00 56.00 87 GLU A N 1
ATOM 610 C CA . GLU A 1 87 ? -5.968 -39.819 0.269 1.00 56.00 87 GLU A CA 1
ATOM 611 C C . GLU A 1 87 ? -6.044 -40.086 -1.247 1.00 56.00 87 GLU A C 1
ATOM 613 O O . GLU A 1 87 ? -7.065 -40.579 -1.734 1.00 56.00 87 GLU A O 1
ATOM 618 N N . PRO A 1 88 ? -4.951 -39.871 -2.000 1.00 57.25 88 PRO A N 1
ATOM 619 C CA . PRO A 1 88 ? -4.812 -40.405 -3.346 1.00 57.25 88 PRO A CA 1
ATOM 620 C C . PRO A 1 88 ? -4.386 -41.881 -3.293 1.00 57.25 88 PRO A C 1
ATOM 622 O O . PRO A 1 88 ? -3.282 -42.222 -2.865 1.00 57.25 88 PRO A O 1
ATOM 625 N N . THR A 1 89 ? -5.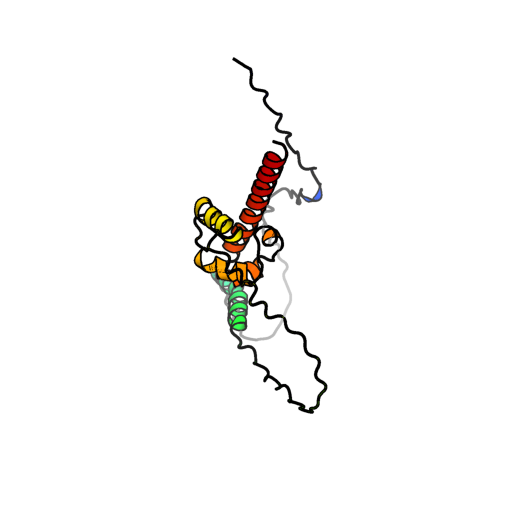263 -42.768 -3.762 1.00 52.69 89 THR A N 1
ATOM 626 C CA . THR A 1 89 ? -4.957 -44.189 -3.948 1.00 52.69 89 THR A CA 1
ATOM 627 C C . THR A 1 89 ? -3.979 -44.371 -5.109 1.00 52.69 89 THR A C 1
ATOM 629 O O . THR A 1 89 ? -4.288 -44.112 -6.271 1.00 52.69 89 THR A O 1
ATOM 632 N N . VAL A 1 90 ? -2.785 -44.846 -4.764 1.00 52.56 90 VAL A N 1
ATOM 633 C CA . VAL A 1 90 ? -1.755 -45.364 -5.665 1.00 52.56 90 VAL A CA 1
ATOM 634 C C . VAL A 1 90 ? -2.334 -46.521 -6.481 1.00 52.56 90 VAL A C 1
ATOM 636 O O . VAL A 1 90 ? -2.667 -47.559 -5.916 1.00 52.56 90 VAL A O 1
ATOM 639 N N . THR A 1 91 ? -2.405 -46.375 -7.806 1.00 51.09 91 THR A N 1
ATOM 640 C CA . THR A 1 91 ? -2.491 -47.529 -8.713 1.00 51.09 91 THR A CA 1
ATOM 641 C C . THR A 1 91 ? -1.193 -47.594 -9.497 1.00 51.09 91 THR A C 1
ATOM 643 O O . THR A 1 91 ? -0.832 -46.685 -10.241 1.00 51.09 91 THR A O 1
ATOM 646 N N . LYS A 1 92 ? -0.457 -48.655 -9.203 1.00 52.31 92 LYS A N 1
ATOM 647 C CA . LYS A 1 92 ? 0.848 -49.023 -9.717 1.00 52.31 92 LYS A CA 1
ATOM 648 C C . LYS A 1 92 ? 0.588 -50.094 -10.765 1.00 52.31 92 LYS A C 1
ATOM 650 O O . LYS A 1 92 ? 0.089 -51.140 -10.382 1.00 52.31 92 LYS A O 1
ATOM 655 N N . ASP A 1 93 ? 0.949 -49.846 -12.017 1.00 50.41 93 ASP A N 1
ATOM 656 C CA . ASP A 1 93 ? 1.280 -50.920 -12.949 1.00 50.41 93 ASP A CA 1
ATOM 657 C C . ASP A 1 93 ? 2.424 -50.472 -13.863 1.00 50.41 93 ASP A C 1
ATOM 659 O O . ASP A 1 93 ? 2.408 -49.393 -14.457 1.00 50.41 93 ASP A O 1
ATOM 663 N N . ALA A 1 94 ? 3.458 -51.311 -13.855 1.00 48.44 94 ALA A N 1
ATOM 664 C CA . ALA A 1 94 ? 4.607 -51.321 -14.750 1.00 48.44 94 ALA A CA 1
ATOM 665 C C . ALA A 1 94 ? 4.140 -51.758 -16.162 1.00 48.44 94 ALA A C 1
ATOM 667 O O . ALA A 1 94 ? 3.044 -52.283 -16.306 1.00 48.44 94 ALA A O 1
ATOM 668 N N . GLU A 1 95 ? 4.860 -51.594 -17.271 1.00 51.09 95 GLU A N 1
ATOM 669 C CA . GLU A 1 95 ? 6.275 -51.883 -17.542 1.00 51.09 95 GLU A CA 1
ATOM 670 C C . GLU A 1 95 ? 6.616 -51.352 -18.980 1.00 51.09 95 GLU A C 1
ATOM 672 O O . GLU A 1 95 ? 5.848 -50.546 -19.507 1.00 51.09 95 GLU A O 1
ATOM 677 N N . PRO A 1 96 ? 7.752 -51.671 -19.638 1.00 58.78 96 PRO A N 1
ATOM 678 C CA . PRO A 1 96 ? 8.781 -50.694 -19.987 1.00 58.78 96 PRO A CA 1
ATOM 679 C C . PRO A 1 96 ? 9.025 -50.585 -21.506 1.00 58.78 96 PRO A C 1
ATOM 681 O O . PRO A 1 96 ? 8.778 -51.520 -22.257 1.00 58.78 96 PRO A O 1
ATOM 684 N N . THR A 1 97 ? 9.645 -49.508 -21.984 1.00 48.03 97 THR A N 1
ATOM 685 C CA . THR A 1 97 ? 10.596 -49.601 -23.109 1.00 48.03 97 THR A CA 1
ATOM 686 C C . THR A 1 97 ? 11.566 -48.434 -23.010 1.00 48.03 97 THR A C 1
ATOM 688 O O . THR A 1 97 ? 11.174 -47.276 -22.909 1.00 48.03 97 THR A O 1
ATOM 691 N N . GLN A 1 98 ? 12.839 -48.799 -22.956 1.00 51.50 98 GLN A N 1
ATOM 692 C CA . GLN A 1 98 ? 13.998 -47.927 -22.930 1.00 51.50 98 GLN A CA 1
ATOM 693 C C . GLN A 1 98 ? 14.056 -47.101 -24.215 1.00 51.50 98 GLN A C 1
ATOM 695 O O . GLN A 1 98 ? 13.929 -47.669 -25.296 1.00 51.50 98 GLN A O 1
ATOM 700 N N . ASP A 1 99 ? 14.369 -45.812 -24.104 1.00 39.50 99 ASP A N 1
ATOM 701 C CA . ASP A 1 99 ? 15.281 -45.235 -25.081 1.00 39.50 99 ASP A CA 1
ATOM 702 C C . ASP A 1 99 ? 16.248 -44.258 -24.411 1.00 39.50 99 ASP A C 1
ATOM 704 O O . ASP A 1 99 ? 15.892 -43.470 -23.531 1.00 39.50 99 ASP A O 1
ATOM 708 N N . LEU A 1 100 ? 17.509 -44.428 -24.781 1.00 54.84 100 LEU A N 1
ATOM 709 C CA . LEU A 1 100 ? 18.686 -43.761 -24.253 1.00 54.84 100 LEU A CA 1
ATOM 710 C C . LEU A 1 100 ? 18.864 -42.405 -24.944 1.00 54.84 100 LEU A C 1
ATOM 712 O O . LEU A 1 100 ? 19.231 -42.347 -26.112 1.00 54.84 100 LEU A O 1
ATOM 716 N N . ALA A 1 101 ? 18.692 -41.328 -24.184 1.00 48.62 101 ALA A N 1
ATOM 717 C CA . ALA A 1 101 ? 19.377 -40.047 -24.364 1.00 48.62 101 ALA A CA 1
ATOM 718 C C . ALA A 1 101 ? 19.338 -39.361 -22.989 1.00 48.62 101 ALA A C 1
ATOM 720 O O . ALA A 1 101 ? 18.286 -38.940 -22.521 1.00 48.62 101 ALA A O 1
ATOM 721 N N . ASP A 1 102 ? 20.366 -39.469 -22.151 1.00 47.47 102 ASP A N 1
ATOM 722 C CA . ASP A 1 102 ? 21.615 -38.706 -22.252 1.00 47.47 102 ASP A CA 1
ATOM 723 C C . ASP A 1 102 ? 21.376 -37.259 -22.702 1.00 47.47 102 ASP A C 1
ATOM 725 O O . ASP A 1 102 ? 21.382 -36.970 -23.890 1.00 47.47 102 ASP A O 1
ATOM 729 N N . VAL A 1 103 ? 21.067 -36.378 -21.746 1.00 49.19 103 VAL A N 1
ATOM 730 C CA . VAL A 1 103 ? 21.914 -35.228 -21.392 1.00 49.19 103 VAL A CA 1
ATOM 731 C C . VAL A 1 103 ? 21.551 -34.824 -19.961 1.00 49.19 103 VAL A C 1
ATOM 733 O O . VAL A 1 103 ? 20.440 -34.389 -19.663 1.00 49.19 103 VAL A O 1
ATOM 736 N N . SER A 1 104 ? 22.518 -34.976 -19.058 1.00 50.69 104 SER A N 1
ATOM 737 C CA . SER A 1 104 ? 22.536 -34.240 -17.798 1.00 50.69 104 SER A CA 1
ATOM 738 C C . SER A 1 104 ? 22.644 -32.744 -18.089 1.00 50.69 104 SER A C 1
ATOM 740 O O . SER A 1 104 ? 23.676 -32.301 -18.583 1.00 50.69 104 SER A O 1
ATOM 742 N N . GLU A 1 105 ? 21.648 -31.956 -17.695 1.00 48.25 105 GLU A N 1
ATOM 743 C CA . GLU A 1 105 ? 21.884 -30.560 -17.324 1.00 48.25 105 GLU A CA 1
ATOM 744 C C . GLU A 1 105 ? 21.505 -30.351 -15.852 1.00 48.25 105 GLU A C 1
ATOM 746 O O . GLU A 1 105 ? 20.331 -30.184 -15.521 1.00 48.25 105 GLU A O 1
ATOM 751 N N . PRO A 1 106 ? 22.485 -30.291 -14.932 1.00 55.69 106 PRO A N 1
ATOM 752 C CA . PRO A 1 106 ? 22.335 -29.535 -13.699 1.00 55.69 106 PRO A CA 1
ATOM 753 C C . PRO A 1 106 ? 22.457 -28.041 -14.053 1.00 55.69 106 PRO A C 1
ATOM 755 O O . PRO A 1 106 ? 23.448 -27.376 -13.755 1.00 55.69 106 PRO A O 1
ATOM 758 N N . GLY A 1 107 ? 21.468 -27.529 -14.783 1.00 41.94 107 GLY A N 1
ATOM 759 C CA . GLY A 1 107 ? 21.464 -26.193 -15.369 1.00 41.94 107 GLY A CA 1
ATOM 760 C C . GLY A 1 107 ? 20.811 -25.169 -14.452 1.00 41.94 107 GLY A C 1
ATOM 761 O O . GLY A 1 107 ? 19.658 -24.811 -14.639 1.00 41.94 107 GLY A O 1
ATOM 762 N N . VAL A 1 108 ? 21.578 -24.701 -13.468 1.00 49.50 108 VAL A N 1
ATOM 763 C CA . VAL A 1 108 ? 21.388 -23.425 -12.762 1.00 49.50 108 VAL A CA 1
ATOM 764 C C . VAL A 1 108 ? 20.000 -23.248 -12.129 1.00 49.50 108 VAL A C 1
ATOM 766 O O . VAL A 1 108 ? 19.134 -22.532 -12.628 1.00 49.50 108 VAL A O 1
ATOM 769 N N . ALA A 1 109 ? 19.849 -23.762 -10.904 1.00 44.25 109 ALA A N 1
ATOM 770 C CA . ALA A 1 109 ? 19.104 -22.998 -9.914 1.00 44.25 109 ALA A CA 1
ATOM 771 C C . ALA A 1 109 ? 19.780 -21.622 -9.853 1.00 44.25 109 ALA A C 1
ATOM 773 O O . ALA A 1 109 ? 20.815 -21.456 -9.205 1.00 44.25 109 ALA A O 1
ATOM 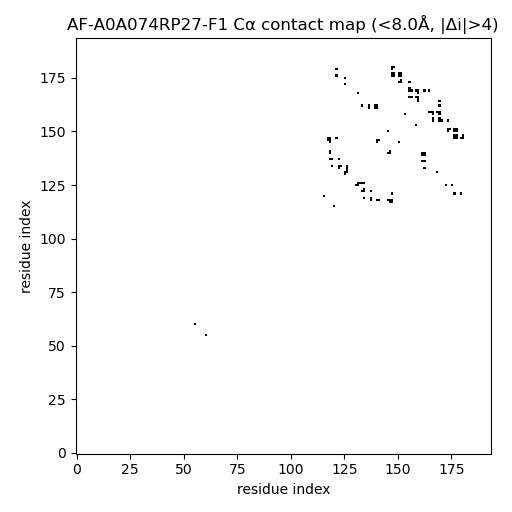774 N N . THR A 1 110 ? 19.251 -20.642 -10.587 1.00 50.34 110 THR A N 1
ATOM 775 C CA . THR A 1 110 ? 19.577 -19.244 -10.355 1.00 50.34 110 THR A CA 1
ATOM 776 C C . THR A 1 110 ? 18.941 -18.907 -9.018 1.00 50.34 110 THR A C 1
ATOM 778 O O . THR A 1 110 ? 17.883 -18.285 -8.941 1.00 50.34 110 THR A O 1
ATOM 781 N N . SER A 1 111 ? 19.593 -19.354 -7.946 1.00 46.19 111 SER A N 1
ATOM 782 C CA . SER A 1 111 ? 19.665 -18.635 -6.691 1.00 46.19 111 SER A CA 1
ATOM 783 C C . SER A 1 111 ? 20.196 -17.259 -7.066 1.00 46.19 111 SER A C 1
ATOM 785 O O . SER A 1 111 ? 21.404 -17.029 -7.053 1.00 46.19 111 SER A O 1
ATOM 787 N N . PHE A 1 112 ? 19.303 -16.392 -7.554 1.00 46.84 112 PHE A N 1
ATOM 788 C CA . PHE A 1 112 ? 19.637 -15.030 -7.913 1.00 46.84 112 PHE A CA 1
ATOM 789 C C . PHE A 1 112 ? 20.121 -14.390 -6.626 1.00 46.84 112 PHE A C 1
ATOM 791 O O . PHE A 1 112 ? 19.367 -14.129 -5.690 1.00 46.84 112 PHE A O 1
ATOM 798 N N . THR A 1 113 ? 21.433 -14.234 -6.570 1.00 41.25 113 THR A N 1
ATOM 799 C CA . THR A 1 113 ? 22.158 -13.547 -5.529 1.00 41.25 113 THR A CA 1
ATOM 800 C C . THR A 1 113 ? 21.586 -12.145 -5.410 1.00 41.25 113 THR A C 1
ATOM 802 O O . THR A 1 113 ? 21.861 -11.272 -6.224 1.00 41.25 113 THR A O 1
ATOM 805 N N . PHE A 1 114 ? 20.785 -11.954 -4.364 1.00 46.34 114 PHE A N 1
ATOM 806 C CA . PHE A 1 114 ? 20.878 -10.804 -3.470 1.00 46.34 114 PHE A CA 1
ATOM 807 C C . PHE A 1 114 ? 20.794 -9.416 -4.131 1.00 46.34 114 PHE A C 1
ATOM 809 O O . PHE A 1 114 ? 21.362 -8.447 -3.633 1.00 46.34 114 PHE A O 1
ATOM 816 N N . LEU A 1 115 ? 20.084 -9.284 -5.250 1.00 49.88 115 LEU A N 1
ATOM 817 C CA . LEU A 1 115 ? 19.597 -7.981 -5.682 1.00 49.88 115 LEU A CA 1
ATOM 818 C C . LEU A 1 115 ? 18.334 -7.691 -4.869 1.00 49.88 115 LEU A C 1
ATOM 820 O O . LEU A 1 115 ? 17.449 -8.548 -4.830 1.00 49.88 115 LEU A O 1
ATOM 824 N N . PRO A 1 116 ? 18.233 -6.526 -4.200 1.00 61.03 116 PRO A N 1
ATOM 825 C CA . PRO A 1 116 ? 17.027 -6.185 -3.466 1.00 61.03 116 PRO A CA 1
ATOM 826 C C . PRO A 1 116 ? 15.847 -6.258 -4.433 1.00 61.03 116 PRO A C 1
ATOM 828 O O . PRO A 1 116 ? 15.856 -5.568 -5.461 1.00 61.03 116 PRO A O 1
ATOM 831 N N . SER A 1 117 ? 14.867 -7.116 -4.132 1.00 77.06 117 SER A N 1
ATOM 832 C CA . SER A 1 117 ? 13.710 -7.297 -5.002 1.00 77.06 117 SER A CA 1
ATOM 833 C C . SER A 1 117 ? 13.035 -5.940 -5.231 1.00 77.06 117 SER A C 1
ATOM 835 O O . SER A 1 117 ? 13.100 -5.020 -4.407 1.00 77.06 117 SER A O 1
ATOM 837 N N . HIS A 1 118 ? 12.418 -5.762 -6.397 1.00 87.38 118 HIS A N 1
ATOM 838 C CA . HIS A 1 118 ? 11.646 -4.554 -6.697 1.00 87.38 118 HIS A CA 1
ATOM 839 C C . HIS A 1 118 ? 10.614 -4.286 -5.580 1.00 87.38 118 HIS A C 1
ATOM 841 O O . HIS A 1 118 ? 10.461 -3.150 -5.126 1.00 87.38 118 HIS A O 1
ATOM 847 N N . THR A 1 119 ? 10.022 -5.360 -5.045 1.00 92.94 119 THR A N 1
ATOM 848 C CA . THR A 1 119 ? 9.184 -5.377 -3.842 1.00 92.94 119 THR A CA 1
ATOM 849 C C . THR A 1 119 ? 9.909 -4.823 -2.612 1.00 92.94 119 THR A C 1
ATOM 851 O O . THR A 1 119 ? 9.398 -3.900 -1.976 1.00 92.94 119 THR A O 1
ATOM 854 N N . PHE A 1 120 ? 11.116 -5.311 -2.298 1.00 95.06 120 PHE A N 1
ATOM 855 C CA . PHE A 1 120 ? 11.905 -4.844 -1.152 1.00 95.06 120 PHE A CA 1
ATOM 856 C C . PHE A 1 120 ? 12.178 -3.336 -1.202 1.00 95.06 120 PHE A C 1
ATOM 858 O O . PHE A 1 120 ? 11.995 -2.643 -0.203 1.00 95.06 120 PHE A O 1
ATOM 865 N N . ASN A 1 121 ? 12.563 -2.800 -2.365 1.00 94.44 121 ASN A N 1
ATOM 866 C CA . ASN A 1 121 ? 12.817 -1.363 -2.519 1.00 94.44 121 ASN A CA 1
ATOM 867 C C . ASN A 1 121 ? 11.553 -0.518 -2.299 1.00 94.44 121 ASN A C 1
ATOM 869 O O . ASN A 1 121 ? 11.623 0.538 -1.671 1.00 94.44 121 ASN A O 1
ATOM 873 N N . CYS A 1 122 ? 10.399 -0.983 -2.785 1.00 95.69 122 CYS A N 1
ATOM 874 C CA . CYS A 1 122 ? 9.117 -0.323 -2.539 1.00 95.69 122 CYS A CA 1
ATOM 875 C C . CYS A 1 122 ? 8.759 -0.335 -1.047 1.00 95.69 122 CYS A C 1
ATOM 877 O O . CYS A 1 122 ? 8.388 0.693 -0.485 1.00 95.69 122 CYS A O 1
ATOM 879 N N . VAL A 1 123 ? 8.929 -1.478 -0.378 1.00 97.12 123 VAL A N 1
ATOM 880 C CA . VAL A 1 123 ? 8.672 -1.611 1.062 1.00 97.12 123 VAL A CA 1
ATOM 881 C C . VAL A 1 123 ? 9.619 -0.736 1.888 1.00 97.12 123 VAL A C 1
ATOM 883 O O . VAL A 1 123 ? 9.194 -0.107 2.859 1.00 97.12 123 VAL A O 1
ATOM 886 N N . LEU A 1 124 ? 10.889 -0.643 1.493 1.00 97.00 124 LEU A N 1
ATOM 887 C CA . LEU A 1 124 ? 11.860 0.227 2.147 1.00 97.00 124 LEU A CA 1
ATOM 888 C C . LEU A 1 124 ? 11.478 1.706 1.996 1.00 97.00 124 LEU A C 1
ATOM 890 O O . LEU A 1 124 ? 11.491 2.435 2.988 1.00 97.00 124 LEU A O 1
ATOM 894 N N . ALA A 1 125 ? 11.080 2.135 0.793 1.00 96.31 125 ALA A N 1
ATOM 895 C CA . ALA A 1 125 ? 10.580 3.490 0.553 1.00 96.31 125 ALA A CA 1
ATOM 896 C C . ALA A 1 125 ? 9.329 3.784 1.396 1.00 96.31 125 ALA A C 1
ATOM 898 O O . ALA A 1 125 ? 9.263 4.811 2.065 1.00 96.31 125 ALA A O 1
ATOM 899 N N . PHE A 1 126 ? 8.390 2.839 1.475 1.00 97.75 126 PHE A N 1
ATOM 900 C CA . PHE A 1 126 ? 7.200 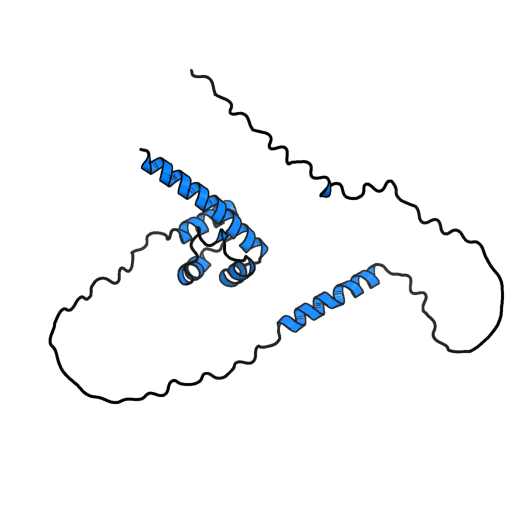2.972 2.313 1.00 97.75 126 PHE A CA 1
ATOM 901 C C . PHE A 1 126 ? 7.536 3.155 3.798 1.00 97.75 126 PHE A C 1
ATOM 903 O O . PHE A 1 126 ? 6.917 3.979 4.476 1.00 97.75 126 PHE A O 1
ATOM 910 N N . LYS A 1 127 ? 8.531 2.422 4.313 1.00 97.81 127 LYS A N 1
ATOM 911 C CA . LYS A 1 127 ? 8.997 2.589 5.694 1.00 97.81 127 LYS A CA 1
ATOM 912 C C . LYS A 1 127 ? 9.572 3.985 5.925 1.00 97.81 127 LYS A C 1
ATOM 914 O O . LYS A 1 127 ? 9.285 4.575 6.962 1.00 97.81 127 LYS A O 1
ATOM 919 N N . VAL A 1 128 ? 10.356 4.506 4.982 1.00 97.88 128 VAL A N 1
ATOM 920 C CA . VAL A 1 128 ? 10.948 5.851 5.070 1.00 97.88 128 VAL A CA 1
ATOM 921 C C . VAL A 1 128 ? 9.870 6.936 5.000 1.00 97.88 128 VAL A C 1
ATOM 923 O O . VAL A 1 128 ? 9.867 7.836 5.835 1.00 97.88 128 VAL A O 1
ATOM 926 N N . ASP A 1 129 ? 8.927 6.821 4.065 1.00 96.94 129 ASP A N 1
ATOM 927 C CA . ASP A 1 129 ? 7.939 7.869 3.789 1.00 96.94 129 ASP A CA 1
ATOM 928 C C . ASP A 1 129 ? 6.772 7.874 4.786 1.00 96.94 129 ASP A C 1
ATOM 930 O O . ASP A 1 129 ? 6.251 8.929 5.147 1.00 96.94 129 ASP A O 1
ATOM 934 N N . VAL A 1 130 ? 6.324 6.692 5.222 1.00 97.06 130 VAL A N 1
ATOM 935 C CA . VAL A 1 130 ? 5.104 6.529 6.035 1.00 97.06 130 VAL A CA 1
ATOM 936 C C . VAL A 1 130 ? 5.417 6.113 7.475 1.00 97.06 130 VAL A C 1
ATOM 938 O O . VAL 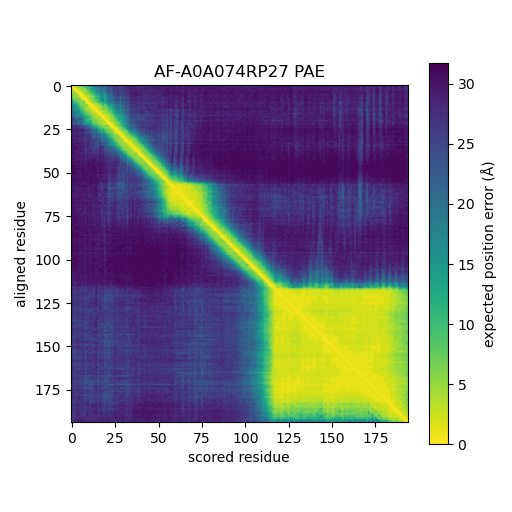A 1 130 ? 4.564 6.254 8.354 1.00 97.06 130 VAL A O 1
ATOM 941 N N . GLY A 1 131 ? 6.624 5.610 7.750 1.00 96.94 131 GLY A N 1
ATOM 942 C CA . GLY A 1 131 ? 7.038 5.179 9.090 1.00 96.94 131 GLY A CA 1
ATOM 943 C C . GLY A 1 131 ? 6.434 3.845 9.539 1.00 96.94 131 GLY A C 1
ATOM 944 O O . GLY A 1 131 ? 6.476 3.517 10.724 1.00 96.94 131 GLY A O 1
ATOM 945 N N . ILE A 1 132 ? 5.837 3.074 8.625 1.00 97.19 132 ILE A N 1
ATOM 946 C CA . ILE A 1 132 ? 5.256 1.762 8.930 1.00 97.19 132 ILE A CA 1
ATOM 947 C C . ILE A 1 132 ? 6.248 0.684 8.502 1.00 97.19 132 ILE A C 1
ATOM 949 O O . ILE A 1 132 ? 6.557 0.548 7.321 1.00 97.19 132 ILE A O 1
ATOM 953 N N . ASP A 1 133 ? 6.714 -0.107 9.464 1.00 97.25 133 ASP A N 1
ATOM 954 C CA . ASP A 1 133 ? 7.613 -1.219 9.184 1.00 97.25 133 ASP A CA 1
ATOM 955 C C . ASP A 1 133 ? 6.834 -2.476 8.780 1.00 97.25 133 ASP A C 1
ATOM 957 O O . ASP A 1 133 ? 6.100 -3.052 9.584 1.00 97.25 133 ASP A O 1
ATOM 961 N N . ILE A 1 134 ? 7.001 -2.887 7.524 1.00 97.31 134 ILE A N 1
ATOM 962 C CA . ILE A 1 134 ? 6.521 -4.167 6.985 1.00 97.31 134 ILE A CA 1
ATOM 963 C C . ILE A 1 134 ? 7.655 -4.946 6.302 1.00 97.31 134 ILE A C 1
ATOM 965 O O . ILE A 1 134 ? 7.389 -5.854 5.520 1.00 97.31 134 ILE A O 1
ATOM 969 N N . ILE A 1 135 ? 8.924 -4.619 6.592 1.00 97.12 135 ILE A N 1
ATOM 970 C CA . ILE A 1 135 ? 10.087 -5.263 5.951 1.00 97.12 135 ILE A CA 1
ATOM 971 C C . ILE A 1 135 ? 10.089 -6.776 6.200 1.00 97.12 135 ILE A C 1
ATOM 973 O O . ILE A 1 135 ? 10.377 -7.552 5.296 1.00 97.12 135 I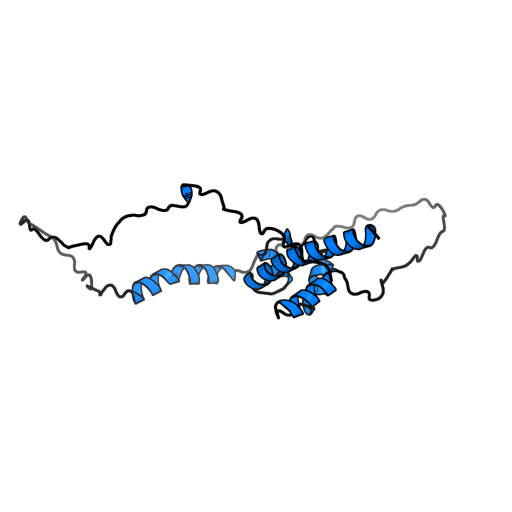LE A O 1
ATOM 977 N N . SER A 1 136 ? 9.679 -7.216 7.392 1.00 96.81 136 SER A N 1
ATOM 978 C CA . SER A 1 136 ? 9.569 -8.642 7.739 1.00 96.81 136 SER A CA 1
ATOM 979 C C . SER A 1 136 ? 8.499 -9.408 6.950 1.00 96.81 136 SER A C 1
ATOM 981 O O . SER A 1 136 ? 8.362 -10.617 7.118 1.00 96.81 136 SER A O 1
ATOM 983 N N . LYS A 1 137 ? 7.705 -8.718 6.125 1.00 96.81 137 LYS A N 1
ATOM 984 C CA . LYS A 1 137 ? 6.624 -9.291 5.316 1.00 96.81 137 LYS A CA 1
ATOM 985 C C . LYS A 1 137 ? 6.947 -9.328 3.825 1.00 96.81 137 LYS A C 1
ATOM 987 O O . LYS A 1 137 ? 6.094 -9.759 3.057 1.00 96.81 137 LYS A O 1
ATOM 992 N N . VAL A 1 138 ? 8.150 -8.917 3.418 1.00 96.12 138 VAL A N 1
ATOM 993 C CA . VAL A 1 138 ? 8.577 -8.955 2.009 1.00 96.12 138 VAL A CA 1
ATOM 994 C C . VAL A 1 138 ? 8.496 -10.378 1.457 1.00 96.12 138 VAL A C 1
ATOM 996 O O . VAL A 1 138 ? 7.885 -10.571 0.414 1.00 96.12 138 VAL A O 1
ATOM 999 N N . ASP A 1 139 ? 8.955 -11.380 2.211 1.00 94.69 139 ASP A N 1
ATOM 1000 C CA . ASP A 1 139 ? 8.881 -12.786 1.785 1.00 94.69 139 ASP A CA 1
ATOM 1001 C C . ASP A 1 139 ? 7.436 -13.256 1.555 1.00 94.69 139 ASP A C 1
ATOM 1003 O O . ASP A 1 139 ? 7.163 -14.038 0.651 1.00 94.69 139 ASP A O 1
ATOM 1007 N N . ALA A 1 140 ? 6.481 -12.760 2.350 1.00 96.06 140 ALA A N 1
ATOM 1008 C CA . ALA A 1 140 ? 5.067 -13.100 2.196 1.00 96.06 140 ALA A CA 1
ATOM 1009 C C . ALA A 1 140 ? 4.431 -12.439 0.961 1.00 96.06 140 ALA A C 1
ATOM 1011 O O . ALA A 1 140 ? 3.491 -12.997 0.392 1.00 96.06 140 ALA A O 1
ATOM 1012 N N . LEU A 1 141 ? 4.925 -11.261 0.563 1.00 95.69 141 LEU A N 1
ATOM 1013 C CA . LEU A 1 141 ? 4.535 -10.604 -0.684 1.00 95.69 141 LEU A CA 1
ATOM 1014 C C . LEU A 1 141 ? 5.137 -11.334 -1.887 1.00 95.69 141 LEU A C 1
ATOM 1016 O O . LEU A 1 141 ? 4.402 -11.662 -2.816 1.00 95.69 141 LEU A O 1
ATOM 1020 N N . ASP A 1 142 ? 6.432 -11.650 -1.831 1.00 93.25 142 ASP A N 1
ATOM 1021 C CA . ASP A 1 142 ? 7.147 -12.334 -2.911 1.00 93.25 142 ASP A CA 1
ATOM 1022 C C . ASP A 1 142 ? 6.617 -13.769 -3.108 1.00 93.25 142 ASP A C 1
ATOM 1024 O O . ASP A 1 142 ? 6.394 -14.185 -4.237 1.00 93.25 142 ASP A O 1
ATOM 1028 N N . HIS A 1 143 ? 6.277 -14.500 -2.038 1.00 93.94 143 HIS A N 1
ATOM 1029 C CA . HIS A 1 143 ? 5.665 -15.838 -2.138 1.00 93.94 143 HIS A CA 1
ATOM 1030 C C . HIS A 1 143 ? 4.276 -15.847 -2.803 1.00 93.94 143 HIS A C 1
ATOM 1032 O O . HIS A 1 143 ? 3.795 -16.896 -3.226 1.00 93.94 143 HIS A O 1
ATOM 1038 N N . ARG A 1 144 ? 3.598 -14.697 -2.855 1.00 95.00 144 ARG A N 1
ATOM 1039 C CA . ARG A 1 144 ? 2.276 -14.540 -3.483 1.00 95.00 144 ARG A CA 1
ATOM 1040 C C . ARG A 1 144 ? 2.338 -13.775 -4.803 1.00 95.00 144 ARG A C 1
ATOM 1042 O O . ARG A 1 144 ? 1.291 -13.348 -5.283 1.00 95.00 144 ARG A O 1
ATOM 1049 N N . ASP A 1 145 ? 3.542 -13.552 -5.330 1.00 94.19 145 ASP A N 1
ATOM 1050 C CA . ASP A 1 145 ? 3.793 -12.754 -6.531 1.00 94.19 145 ASP A CA 1
ATOM 1051 C C . ASP A 1 145 ? 3.142 -11.355 -6.467 1.00 94.19 145 ASP A C 1
ATOM 1053 O O . ASP A 1 145 ? 2.723 -10.779 -7.473 1.00 94.19 145 ASP A O 1
ATOM 1057 N N . LEU A 1 146 ? 3.035 -10.784 -5.259 1.00 95.38 146 LEU A N 1
ATOM 1058 C CA . LEU A 1 146 ? 2.449 -9.464 -5.033 1.00 95.38 146 LEU A CA 1
ATOM 1059 C C . LEU A 1 146 ? 3.489 -8.375 -5.282 1.00 95.38 146 LEU A C 1
ATOM 1061 O O . LEU A 1 146 ? 4.085 -7.818 -4.358 1.00 95.38 146 LEU A O 1
ATOM 1065 N N . THR A 1 147 ? 3.680 -8.045 -6.553 1.00 94.50 147 THR A N 1
ATOM 1066 C CA . THR A 1 147 ? 4.584 -6.979 -6.978 1.00 94.50 147 THR A CA 1
ATOM 1067 C C . THR A 1 147 ? 3.941 -5.592 -6.804 1.00 94.50 147 THR A C 1
ATOM 1069 O O . THR A 1 147 ? 2.713 -5.455 -6.815 1.00 94.50 147 THR A O 1
ATOM 1072 N N . PRO A 1 148 ? 4.730 -4.510 -6.654 1.00 95.00 148 PRO A N 1
ATOM 1073 C CA . PRO A 1 148 ? 4.191 -3.160 -6.434 1.00 95.00 148 PRO A CA 1
ATOM 1074 C C . PRO A 1 148 ? 3.277 -2.607 -7.538 1.00 95.00 148 PRO A C 1
ATOM 1076 O O . PRO A 1 148 ? 2.533 -1.662 -7.290 1.00 95.00 148 PRO A O 1
ATOM 1079 N N . ASP A 1 149 ? 3.331 -3.152 -8.749 1.00 93.62 149 ASP A N 1
ATOM 1080 C CA . ASP A 1 149 ? 2.430 -2.830 -9.858 1.00 93.62 149 ASP A CA 1
ATOM 1081 C C . ASP A 1 149 ? 1.075 -3.551 -9.760 1.00 93.62 149 ASP A C 1
ATOM 1083 O O . ASP A 1 149 ? 0.066 -2.982 -10.174 1.00 93.62 149 ASP A O 1
ATOM 1087 N N . ILE A 1 150 ? 1.026 -4.735 -9.137 1.00 95.44 150 ILE A N 1
ATOM 1088 C CA . ILE A 1 150 ? -0.199 -5.525 -8.924 1.00 95.44 150 ILE A CA 1
ATOM 1089 C C . ILE A 1 150 ? -0.876 -5.161 -7.596 1.00 95.44 150 ILE A C 1
ATOM 1091 O O . ILE A 1 150 ? -2.103 -5.134 -7.510 1.00 95.44 150 ILE A O 1
ATOM 1095 N N . ILE A 1 151 ? -0.102 -4.825 -6.556 1.00 96.81 151 ILE A N 1
ATOM 1096 C CA . ILE A 1 151 ? -0.612 -4.442 -5.224 1.00 96.81 151 ILE A CA 1
ATOM 1097 C C . ILE A 1 151 ? -1.747 -3.389 -5.286 1.00 96.81 151 ILE A C 1
ATOM 1099 O O . ILE A 1 151 ? -2.729 -3.540 -4.553 1.00 96.81 151 ILE A O 1
ATOM 1103 N N . PRO A 1 152 ? -1.697 -2.348 -6.148 1.00 97.12 152 PRO A N 1
ATOM 1104 C CA . PRO A 1 152 ? -2.783 -1.388 -6.334 1.00 97.12 152 PRO A CA 1
ATOM 1105 C C . PRO A 1 152 ? -4.121 -1.972 -6.785 1.00 97.12 152 PRO A C 1
ATOM 1107 O O . PRO A 1 152 ? -5.122 -1.268 -6.650 1.00 97.12 152 PRO A O 1
ATOM 1110 N N . GLU A 1 153 ? -4.169 -3.204 -7.277 1.00 97.56 153 GLU A N 1
ATOM 1111 C CA . GLU A 1 153 ? -5.386 -3.896 -7.712 1.00 97.56 153 GLU A CA 1
ATOM 1112 C C . GLU A 1 153 ? -5.908 -4.886 -6.658 1.00 97.56 153 GLU A C 1
ATOM 1114 O O . GLU A 1 153 ? -7.076 -5.270 -6.681 1.00 97.56 153 GLU A O 1
ATOM 1119 N N . VAL A 1 154 ? -5.088 -5.235 -5.663 1.00 97.69 154 VAL A N 1
ATOM 1120 C CA . VAL A 1 154 ? -5.455 -6.178 -4.600 1.00 97.69 154 VAL A CA 1
ATOM 1121 C C . VAL A 1 154 ? -6.433 -5.530 -3.601 1.00 97.69 154 VAL A C 1
ATOM 1123 O O . VAL A 1 154 ? -6.202 -4.400 -3.142 1.00 97.69 154 VAL A O 1
ATOM 1126 N N . PRO A 1 155 ? -7.519 -6.225 -3.204 1.00 98.19 155 PRO A N 1
ATOM 1127 C CA . PRO A 1 155 ? -8.391 -5.780 -2.121 1.00 98.19 155 PRO A CA 1
ATOM 1128 C C . PRO A 1 155 ? -7.618 -5.556 -0.816 1.00 98.19 155 PRO A C 1
ATOM 1130 O O . PRO A 1 155 ? -6.783 -6.366 -0.411 1.00 98.19 155 PRO A O 1
ATOM 1133 N N . HIS A 1 156 ? -7.910 -4.450 -0.130 1.00 97.25 156 HIS A N 1
ATOM 1134 C CA . HIS A 1 156 ? -7.154 -4.039 1.056 1.00 97.25 156 HIS A CA 1
ATOM 1135 C C . HIS A 1 156 ? -7.330 -5.001 2.242 1.00 97.25 156 HIS A C 1
ATOM 1137 O O . HIS A 1 156 ? -6.392 -5.162 3.015 1.00 97.25 156 HIS A O 1
ATOM 1143 N N . GLU A 1 157 ? -8.473 -5.683 2.341 1.00 98.06 157 GLU A N 1
ATOM 1144 C CA . GLU A 1 157 ? -8.744 -6.747 3.321 1.00 98.06 157 GLU A CA 1
ATOM 1145 C C . GLU A 1 157 ? -7.757 -7.916 3.170 1.00 98.06 157 GLU A C 1
ATOM 1147 O O . GLU A 1 157 ? -7.128 -8.355 4.133 1.00 98.06 157 GLU A O 1
ATOM 1152 N N . HIS A 1 158 ? -7.548 -8.377 1.931 1.00 98.06 158 HIS A N 1
ATOM 1153 C CA . HIS A 1 158 ? -6.598 -9.447 1.635 1.00 98.06 158 HIS A CA 1
ATOM 1154 C C . HIS A 1 158 ? -5.165 -9.014 1.950 1.00 98.06 158 HIS A C 1
ATOM 1156 O O . HIS A 1 158 ? -4.411 -9.745 2.592 1.00 98.06 158 HIS A O 1
ATOM 1162 N N . LEU A 1 159 ? -4.805 -7.796 1.540 1.00 98.00 159 LEU A N 1
ATOM 1163 C CA . LEU A 1 159 ? -3.479 -7.233 1.770 1.00 98.00 159 LEU A CA 1
ATOM 1164 C C . LEU A 1 159 ? -3.187 -7.055 3.270 1.00 98.00 159 LEU A C 1
ATOM 1166 O O . LEU A 1 159 ? -2.085 -7.358 3.722 1.00 98.00 159 LEU A O 1
ATOM 1170 N N . ALA A 1 160 ? -4.181 -6.630 4.054 1.00 98.19 160 ALA A N 1
ATOM 1171 C CA . ALA A 1 160 ? -4.089 -6.545 5.509 1.00 98.19 160 ALA A CA 1
ATOM 1172 C C . ALA A 1 160 ? -3.824 -7.919 6.141 1.00 98.19 160 ALA A C 1
ATOM 1174 O O . ALA A 1 160 ? -2.940 -8.035 6.992 1.00 98.19 160 ALA A O 1
ATOM 1175 N N . GLY A 1 161 ? -4.516 -8.962 5.669 1.00 98.19 161 GLY A N 1
ATOM 1176 C CA . GLY A 1 161 ? -4.309 -10.343 6.110 1.00 98.19 161 GLY A CA 1
ATOM 1177 C C . GLY A 1 161 ? -2.912 -10.884 5.792 1.00 98.19 161 GLY A C 1
ATOM 1178 O O . GLY A 1 161 ? -2.284 -11.494 6.654 1.00 98.19 161 GLY A O 1
ATOM 1179 N N . VAL A 1 162 ? -2.390 -10.620 4.588 1.00 97.69 162 VAL A N 1
ATOM 1180 C CA . VAL A 1 162 ? -1.036 -11.050 4.181 1.00 97.69 162 VAL A CA 1
ATOM 1181 C C . VAL A 1 162 ? 0.046 -10.348 5.003 1.00 97.69 162 VAL A C 1
ATOM 1183 O O . VAL A 1 162 ? 0.988 -10.981 5.479 1.00 97.69 162 VAL A O 1
ATOM 1186 N N . LEU A 1 163 ? -0.096 -9.038 5.199 1.00 97.81 163 LEU A N 1
ATOM 1187 C CA . LEU A 1 163 ? 0.888 -8.226 5.914 1.00 97.81 163 LEU A CA 1
ATOM 1188 C C . LEU A 1 163 ? 0.767 -8.348 7.443 1.00 97.81 163 LEU A C 1
ATOM 1190 O O . LEU A 1 163 ? 1.709 -8.014 8.160 1.00 97.81 163 LEU A O 1
ATOM 1194 N N . GLY A 1 164 ? -0.370 -8.814 7.964 1.00 97.56 164 GLY A N 1
ATOM 1195 C CA . GLY A 1 164 ? -0.650 -8.821 9.401 1.00 97.56 164 GLY A CA 1
ATOM 1196 C C . GLY A 1 164 ? -0.723 -7.408 9.991 1.00 97.56 164 GLY A C 1
ATOM 1197 O O . GLY A 1 164 ? -0.255 -7.172 11.103 1.00 97.56 164 GLY A O 1
ATOM 1198 N N . VAL A 1 165 ? -1.259 -6.451 9.229 1.00 97.94 165 VAL A N 1
ATOM 1199 C CA . VAL A 1 165 ? -1.421 -5.045 9.639 1.00 97.94 165 VAL A CA 1
ATOM 1200 C C . VAL A 1 165 ? -2.894 -4.648 9.622 1.00 97.94 165 VAL A C 1
ATOM 1202 O O . VAL A 1 165 ? -3.724 -5.341 9.046 1.00 97.94 165 VAL A O 1
ATOM 1205 N N . SER A 1 166 ? -3.238 -3.512 10.235 1.00 98.19 166 SER A N 1
ATOM 1206 C CA . SER A 1 166 ? -4.604 -2.990 10.152 1.00 98.19 166 SER A CA 1
ATOM 1207 C C . SER A 1 166 ? -4.965 -2.564 8.726 1.00 98.19 166 SER A C 1
ATOM 1209 O O . SER A 1 166 ? -4.109 -2.092 7.972 1.00 98.19 166 SER A O 1
ATOM 1211 N N . GLU A 1 167 ? -6.249 -2.651 8.375 1.00 97.75 167 GLU A N 1
ATOM 1212 C CA . GLU A 1 167 ? -6.767 -2.282 7.049 1.00 97.75 167 GLU A CA 1
ATOM 1213 C C . GLU A 1 167 ? -6.337 -0.878 6.616 1.00 97.75 167 GLU A C 1
ATOM 1215 O O . GLU A 1 167 ? -5.859 -0.690 5.501 1.00 97.75 167 GLU A O 1
ATOM 1220 N N . GLY A 1 168 ? -6.387 0.106 7.519 1.00 98.06 168 GLY A N 1
ATOM 1221 C CA . GLY A 1 168 ? -5.924 1.464 7.225 1.00 98.06 168 GLY A CA 1
ATOM 1222 C C . GLY A 1 168 ? -4.447 1.534 6.808 1.00 98.06 168 GLY A C 1
ATOM 1223 O O . GLY A 1 168 ? -4.092 2.320 5.929 1.00 98.06 168 GLY A O 1
ATOM 1224 N N . LYS A 1 169 ? -3.576 0.695 7.387 1.00 98.25 169 LYS A N 1
ATOM 1225 C CA . LYS A 1 169 ? -2.163 0.599 6.981 1.00 98.25 169 LYS A CA 1
ATOM 1226 C C . LYS A 1 169 ? -2.024 -0.085 5.621 1.00 98.25 169 LYS A C 1
ATOM 1228 O O . LYS A 1 169 ? -1.240 0.386 4.801 1.00 98.25 169 LYS A O 1
ATOM 1233 N N . ALA A 1 170 ? -2.813 -1.127 5.358 1.00 98.25 170 ALA A N 1
ATOM 1234 C CA . ALA A 1 170 ? -2.847 -1.790 4.056 1.00 98.25 170 ALA A CA 1
ATOM 1235 C C . ALA A 1 170 ? -3.329 -0.841 2.941 1.00 98.25 170 ALA A C 1
ATOM 1237 O O . ALA A 1 170 ? -2.720 -0.786 1.875 1.00 98.25 170 ALA A O 1
ATOM 1238 N N . ILE A 1 171 ? -4.351 -0.018 3.203 1.00 98.38 171 ILE A N 1
ATOM 1239 C CA . ILE A 1 171 ? -4.824 1.022 2.273 1.00 98.38 171 ILE A CA 1
ATOM 1240 C C . ILE A 1 171 ? -3.710 2.033 1.978 1.00 98.38 171 ILE A C 1
ATOM 1242 O O . ILE A 1 171 ? -3.471 2.368 0.816 1.00 98.38 171 ILE A O 1
ATOM 1246 N N . ARG A 1 172 ? -2.991 2.505 3.008 1.00 98.38 172 ARG A N 1
ATOM 1247 C CA . ARG A 1 172 ? -1.848 3.417 2.820 1.00 98.38 172 ARG A CA 1
ATOM 1248 C C . ARG A 1 172 ? -0.743 2.785 1.980 1.00 98.38 172 ARG A C 1
ATOM 1250 O O . ARG A 1 172 ? -0.221 3.450 1.090 1.00 98.38 172 ARG A O 1
ATOM 1257 N N . PHE A 1 173 ? -0.420 1.517 2.228 1.00 98.31 173 PHE A N 1
ATOM 1258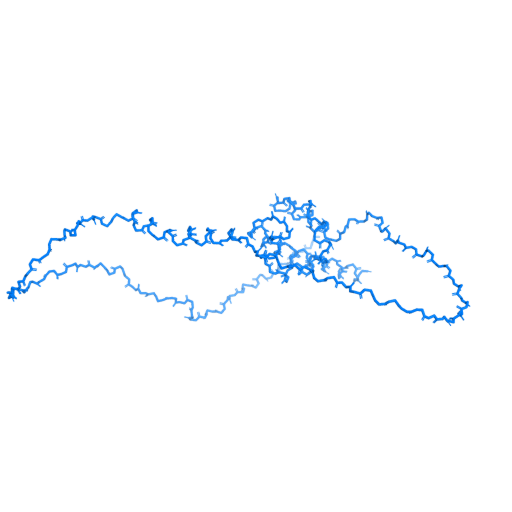 C CA . PHE A 1 173 ? 0.573 0.792 1.440 1.00 98.31 173 PHE A CA 1
ATOM 1259 C C . PHE A 1 173 ? 0.146 0.668 -0.029 1.00 98.31 173 PHE A C 1
ATOM 1261 O O . PHE A 1 173 ? 0.909 1.024 -0.921 1.00 98.31 173 PHE A O 1
ATOM 1268 N N . ARG A 1 174 ? -1.117 0.307 -0.289 1.00 97.88 174 ARG A N 1
ATOM 1269 C CA . ARG A 1 174 ? -1.694 0.249 -1.643 1.00 97.88 174 ARG A CA 1
ATOM 1270 C C . ARG A 1 174 ? -1.568 1.581 -2.395 1.00 97.88 174 ARG A C 1
ATOM 1272 O O . ARG A 1 174 ? -1.197 1.602 -3.570 1.00 97.88 174 ARG A O 1
ATOM 1279 N N . LEU A 1 175 ? -1.866 2.698 -1.726 1.00 98.00 175 LEU A N 1
ATOM 1280 C CA . LEU A 1 175 ? -1.719 4.041 -2.299 1.00 98.00 175 LEU A CA 1
ATOM 1281 C C . LEU A 1 175 ? -0.255 4.384 -2.592 1.00 98.00 175 LEU A C 1
ATOM 1283 O O . LEU A 1 175 ? 0.033 4.934 -3.657 1.00 98.00 175 LEU A O 1
ATOM 1287 N N . HIS A 1 176 ? 0.657 4.028 -1.686 1.00 97.94 176 HIS A N 1
ATOM 1288 C CA . HIS A 1 176 ? 2.089 4.224 -1.882 1.00 97.94 176 HIS A CA 1
ATOM 1289 C C . HIS A 1 176 ? 2.601 3.433 -3.093 1.00 97.94 176 HIS A C 1
ATOM 1291 O O . HIS A 1 176 ? 3.221 4.024 -3.971 1.00 97.94 176 HIS A O 1
ATOM 1297 N N . CYS A 1 177 ? 2.254 2.148 -3.227 1.00 97.00 177 CYS A N 1
ATOM 1298 C CA . CYS A 1 177 ? 2.630 1.336 -4.391 1.00 97.00 177 CYS A CA 1
ATOM 1299 C C . CYS A 1 177 ? 2.144 1.952 -5.712 1.00 97.00 177 CYS A C 1
ATOM 1301 O O . CYS A 1 177 ? 2.894 2.011 -6.684 1.00 97.00 177 CYS A O 1
ATOM 1303 N N . ARG A 1 178 ? 0.922 2.506 -5.742 1.00 96.62 178 ARG A N 1
ATOM 1304 C CA . ARG A 1 178 ? 0.385 3.191 -6.931 1.00 96.62 178 ARG A CA 1
ATOM 1305 C C . ARG A 1 178 ? 1.200 4.432 -7.309 1.00 96.62 178 ARG A C 1
ATOM 1307 O O . ARG A 1 178 ? 1.401 4.691 -8.494 1.00 96.62 178 ARG A O 1
ATOM 1314 N N . GLN A 1 179 ? 1.635 5.221 -6.329 1.00 96.44 179 GLN A N 1
ATOM 1315 C CA . GLN A 1 179 ? 2.488 6.392 -6.570 1.00 96.44 179 GLN A CA 1
ATOM 1316 C C . GLN A 1 179 ? 3.885 5.963 -7.021 1.00 96.44 179 GLN A C 1
ATOM 1318 O O . GLN A 1 179 ? 4.384 6.435 -8.042 1.00 96.44 179 GLN A O 1
ATOM 1323 N N . TRP A 1 180 ? 4.461 4.996 -6.319 1.00 94.50 180 TRP A N 1
ATOM 1324 C CA . TRP A 1 180 ? 5.783 4.461 -6.591 1.00 94.50 180 TRP A CA 1
ATOM 1325 C C . TRP A 1 180 ? 5.889 3.853 -8.000 1.00 94.50 180 TRP A C 1
ATOM 1327 O O . TRP A 1 180 ? 6.816 4.176 -8.741 1.00 94.50 180 TRP A O 1
ATOM 1337 N N . ALA A 1 181 ? 4.887 3.084 -8.443 1.00 91.94 181 ALA A N 1
ATOM 1338 C CA . ALA A 1 181 ? 4.830 2.527 -9.797 1.00 91.94 181 ALA A CA 1
ATOM 1339 C C . ALA A 1 181 ? 4.804 3.613 -10.894 1.00 91.94 181 ALA A C 1
ATOM 1341 O O . ALA A 1 181 ? 5.431 3.456 -11.950 1.00 91.94 181 ALA A O 1
ATOM 1342 N N . ARG A 1 182 ? 4.128 4.748 -10.649 1.00 92.62 182 ARG A N 1
ATOM 1343 C CA . ARG A 1 182 ? 4.114 5.896 -11.578 1.00 92.62 182 ARG A CA 1
ATOM 1344 C C . ARG A 1 182 ? 5.490 6.540 -11.684 1.00 92.62 182 ARG A C 1
ATOM 1346 O O . ARG A 1 182 ? 5.942 6.848 -12.787 1.00 92.62 182 ARG A O 1
ATOM 1353 N N . GLU A 1 183 ? 6.164 6.733 -10.557 1.00 91.31 183 GLU A N 1
ATOM 1354 C CA . GLU A 1 183 ? 7.506 7.312 -10.540 1.00 91.31 183 GLU A CA 1
ATOM 1355 C C . GLU A 1 183 ? 8.538 6.401 -11.196 1.00 91.31 183 GLU A C 1
ATOM 1357 O O . GLU A 1 183 ? 9.370 6.874 -11.975 1.00 91.31 183 GLU A O 1
ATOM 1362 N N . PHE A 1 184 ? 8.459 5.101 -10.921 1.00 86.69 184 PHE A N 1
ATOM 1363 C CA . PHE A 1 184 ? 9.343 4.107 -11.510 1.00 86.69 184 PHE A CA 1
ATOM 1364 C C . PHE A 1 184 ? 9.179 4.050 -13.035 1.00 86.69 184 PHE A C 1
ATOM 1366 O O . PHE A 1 184 ? 10.161 4.131 -13.776 1.00 86.69 184 PHE A O 1
ATOM 1373 N N . SER A 1 185 ? 7.932 4.034 -13.515 1.00 84.38 185 SER A N 1
ATOM 1374 C CA . SER A 1 185 ? 7.619 4.061 -14.950 1.00 84.38 185 SER A CA 1
ATOM 1375 C C . SER A 1 185 ? 8.123 5.334 -15.635 1.00 84.38 185 SER A C 1
ATOM 1377 O O . SER A 1 185 ? 8.622 5.277 -16.758 1.00 84.38 185 SER A O 1
ATOM 1379 N N . ARG A 1 186 ? 8.036 6.490 -14.962 1.00 87.94 186 ARG A N 1
ATOM 1380 C CA . ARG A 1 186 ? 8.547 7.766 -15.482 1.00 87.94 186 ARG A CA 1
ATOM 1381 C C . ARG A 1 186 ? 10.067 7.741 -15.651 1.00 87.94 186 ARG A C 1
ATOM 1383 O O . ARG A 1 186 ? 10.554 8.076 -16.725 1.00 87.94 186 ARG A O 1
ATOM 1390 N N . LYS A 1 187 ? 10.802 7.291 -14.628 1.00 83.94 187 LYS A N 1
ATOM 1391 C CA . LYS A 1 187 ? 12.273 7.195 -14.668 1.00 83.94 187 LYS A CA 1
ATOM 1392 C C . LYS A 1 187 ? 12.763 6.228 -15.746 1.00 83.94 187 LYS A C 1
ATOM 1394 O O . LYS A 1 187 ? 13.815 6.452 -16.332 1.00 83.94 187 LYS A O 1
ATOM 1399 N N . ARG A 1 188 ? 12.016 5.151 -16.011 1.00 82.38 188 ARG A N 1
ATOM 1400 C CA . ARG A 1 188 ? 12.355 4.197 -17.075 1.00 82.38 188 ARG A CA 1
ATOM 1401 C C . ARG A 1 188 ? 12.220 4.826 -18.464 1.00 82.38 188 ARG A C 1
ATOM 1403 O O . ARG A 1 188 ? 13.159 4.733 -19.241 1.00 82.38 188 ARG A O 1
ATOM 1410 N N . LYS A 1 189 ? 11.112 5.530 -18.727 1.00 82.31 189 LYS A N 1
ATOM 1411 C CA . LYS A 1 189 ? 10.891 6.249 -19.996 1.00 82.31 189 LYS A CA 1
ATOM 1412 C C . LYS A 1 189 ? 11.934 7.339 -20.245 1.00 82.31 189 LYS A C 1
ATOM 1414 O O . LYS A 1 189 ? 12.350 7.532 -21.375 1.00 82.31 189 LYS A O 1
ATOM 1419 N N . GLU A 1 190 ? 12.360 8.037 -19.194 1.00 84.50 190 GLU A N 1
ATOM 1420 C CA . GLU A 1 190 ? 13.394 9.074 -19.289 1.00 84.50 190 GLU A CA 1
ATOM 1421 C C . GLU A 1 190 ? 14.766 8.496 -19.659 1.00 84.50 190 GLU A C 1
ATOM 1423 O O . GLU A 1 190 ? 15.470 9.079 -20.471 1.00 84.50 190 GLU A O 1
ATOM 1428 N N . LYS A 1 191 ? 15.124 7.325 -19.120 1.00 77.56 191 LYS A N 1
ATOM 1429 C CA . LYS A 1 191 ? 16.386 6.641 -19.447 1.00 77.56 191 LYS A CA 1
ATOM 1430 C C . LYS A 1 191 ? 16.406 6.003 -20.834 1.00 77.56 191 LYS A C 1
ATOM 1432 O O . LYS A 1 191 ? 17.481 5.784 -21.360 1.00 77.56 191 LYS A O 1
ATOM 1437 N N . GLU A 1 192 ? 15.246 5.655 -21.380 1.00 76.81 192 GLU A N 1
ATOM 1438 C CA . GLU A 1 192 ? 15.127 5.060 -22.718 1.00 76.81 192 GLU A CA 1
ATOM 1439 C C . GLU A 1 192 ? 15.178 6.118 -23.834 1.00 76.81 192 GLU A C 1
ATOM 1441 O O . GLU A 1 192 ? 15.439 5.792 -24.986 1.00 76.81 192 GLU A O 1
ATOM 1446 N N . LEU A 1 193 ? 14.943 7.390 -23.494 1.00 75.88 193 LEU A N 1
ATOM 1447 C CA . LEU A 1 193 ? 14.978 8.515 -24.433 1.00 75.88 193 LEU A CA 1
ATOM 1448 C C . LEU A 1 193 ? 16.367 9.166 -24.582 1.00 75.88 193 LEU A C 1
ATOM 1450 O O . LEU A 1 193 ? 16.510 10.079 -25.396 1.00 75.88 193 LEU A O 1
ATOM 1454 N N . VAL A 1 194 ? 17.343 8.748 -23.770 1.00 59.44 194 VAL A N 1
ATOM 1455 C CA . VAL A 1 194 ? 18.725 9.263 -23.725 1.00 59.44 194 VAL A CA 1
ATOM 1456 C C . VAL A 1 194 ? 19.664 8.232 -24.328 1.00 59.44 194 VAL A C 1
ATOM 1458 O O . VAL A 1 194 ? 20.503 8.643 -25.159 1.00 59.44 194 VAL A O 1
#

Solvent-accessible surface area (backbone atoms only — not comparable to full-atom values): 13248 Å² total; per-residue (Å²): 142,80,87,82,82,81,80,82,79,77,78,80,73,74,81,87,58,78,85,73,67,64,86,84,70,85,71,88,78,75,85,71,87,78,86,76,88,79,89,85,85,82,89,87,84,94,75,96,71,83,77,73,84,64,72,84,47,67,66,59,56,50,55,60,67,48,51,65,59,57,54,58,57,64,63,70,72,62,80,77,83,80,78,83,85,82,80,85,82,85,84,85,78,86,86,88,80,90,80,94,72,91,76,90,72,94,74,66,86,73,74,72,75,83,64,79,46,76,46,46,54,51,50,51,48,44,28,72,78,70,68,52,86,56,69,94,35,43,66,60,30,60,77,66,71,51,37,46,78,52,40,57,73,54,57,39,67,58,48,10,63,69,62,72,47,56,49,74,56,27,46,52,51,29,53,48,27,49,52,50,45,54,54,53,53,50,56,51,56,56,62,71,76,107

Nearest PDB structures (foldseek):
  1z1v-assembly1_A  TM=6.581E-01  e=1.897E-01  Saccharomyces cerevisiae
  5j8y-assembly2_D  TM=5.940E-01  e=5.950E-01  Drosophila melanogaster